Protein AF-A0A0L7KMX1-F1 (afdb_monomer)

Foldseek 3Di:
DDDDQAAEEEDDDDDDDDDDDDPDPDPDDDPWPEEFEELAPVRVVVQVVCVVVVTRYHYHYDQDADPVGDTDDYDDDDDDCCVVVPDPDVDPVPDADDLQVQLVVVVVRVVVVVVVVVVVCVVVVHDDDPDDWDDPDQQDTVHGHPDDDDDPDDDGDFDPDPCRVPRYDYPVCCSVDNDHSAAYEQEAQAPSSLVVQLVCLVNVGQYHYDDPDAHRPPDDRVVSVVSVVVVVVSRD

Organism: Operophtera brumata (NCBI:txid104452)

InterPro domains:
  IPR023753 FAD/NAD(P)-binding domain [PF07992] (32-236)
  IPR036188 FAD/NAD(P)-binding domain superfamily [G3DSA:3.50.50.60] (27-81)
  IPR036188 FAD/NAD(P)-binding domain superfamily [G3DSA:3.50.50.60] (82-161)
  IPR036188 FAD/NAD(P)-binding domain superfamily [G3DSA:3.50.50.60] (162-236)
  IPR036188 FAD/NAD(P)-binding domain superfamily [SSF51905] (30-236)
  IPR046952 Glutathione reductase/thioredoxin reductase-like [PTHR42737] (82-236)

Solvent-accessible surface area (backbone atoms only — not comparable to full-atom values): 15134 Å² total; per-residue (Å²): 142,82,87,79,82,75,33,40,35,48,46,70,82,89,88,79,89,81,83,82,83,79,89,68,94,68,95,70,95,65,97,54,78,42,78,38,79,42,56,49,78,69,34,47,53,53,50,54,53,44,44,77,72,72,43,49,67,45,75,48,62,86,66,81,63,43,98,90,69,55,71,70,71,85,75,88,87,88,88,85,53,60,62,85,73,71,49,89,64,98,44,80,87,74,64,74,86,53,58,61,59,51,28,49,52,51,49,51,48,53,53,50,51,55,50,53,51,54,50,53,36,50,77,71,69,46,87,84,76,96,73,86,85,53,77,79,49,102,41,30,46,96,56,78,44,98,75,85,85,91,80,85,80,85,73,85,54,73,65,98,53,93,58,34,84,79,61,37,51,39,80,85,43,65,62,69,47,90,58,76,76,50,52,30,38,25,40,21,36,41,68,70,28,49,52,51,33,54,51,39,36,74,74,72,23,53,23,38,72,47,66,93,81,65,60,37,76,93,54,64,67,69,60,40,48,54,55,50,52,53,38,45,77,73,62,66

Structure (mmCIF, N/CA/C/O backbone):
data_AF-A0A0L7KMX1-F1
#
_entry.id   AF-A0A0L7KMX1-F1
#
loop_
_atom_site.group_PDB
_atom_site.id
_atom_site.type_symbol
_atom_site.label_atom_id
_atom_site.label_alt_id
_atom_site.label_comp_id
_atom_site.label_asym_id
_atom_site.label_entity_id
_atom_site.label_seq_id
_atom_site.pdbx_PDB_ins_code
_atom_site.Cartn_x
_atom_site.Cartn_y
_atom_site.Cartn_z
_atom_site.occupancy
_atom_site.B_iso_or_equiv
_atom_site.auth_seq_id
_atom_site.auth_comp_id
_atom_site.auth_asym_id
_atom_site.auth_atom_id
_atom_site.pdbx_PDB_model_num
ATOM 1 N N . MET A 1 1 ? 22.610 -22.832 -19.075 1.00 27.17 1 MET A N 1
ATOM 2 C CA . MET A 1 1 ? 21.679 -22.864 -17.929 1.00 27.17 1 MET A CA 1
ATOM 3 C C . MET A 1 1 ? 21.760 -21.512 -17.233 1.00 27.17 1 MET A C 1
ATOM 5 O O . MET A 1 1 ? 22.595 -21.327 -16.364 1.00 27.17 1 MET A O 1
ATOM 9 N N . VAL A 1 2 ? 20.994 -20.531 -17.716 1.00 19.53 2 VAL A N 1
ATOM 10 C CA . VAL A 1 2 ? 20.886 -19.195 -17.110 1.00 19.53 2 VAL A CA 1
ATOM 11 C C . VAL A 1 2 ? 19.463 -19.111 -16.582 1.00 19.53 2 VAL A C 1
ATOM 13 O O . VAL A 1 2 ? 18.515 -19.075 -17.361 1.00 19.53 2 VAL A O 1
ATOM 16 N N . MET A 1 3 ? 19.317 -19.208 -15.265 1.00 19.36 3 MET A N 1
ATOM 17 C CA . MET A 1 3 ? 18.028 -19.169 -14.587 1.00 19.36 3 MET A CA 1
ATOM 18 C C . MET A 1 3 ? 17.661 -17.695 -14.394 1.00 19.36 3 MET A C 1
ATOM 20 O O . MET A 1 3 ? 18.170 -17.032 -13.495 1.00 19.36 3 MET A O 1
ATOM 24 N N . VAL A 1 4 ? 16.846 -17.150 -15.298 1.00 19.44 4 VAL A N 1
ATOM 25 C CA . VAL A 1 4 ? 16.278 -15.806 -15.145 1.00 19.44 4 VAL A CA 1
ATOM 26 C C . VAL A 1 4 ? 15.098 -15.931 -14.185 1.00 19.44 4 VAL A C 1
ATOM 28 O O . VAL A 1 4 ? 14.056 -16.469 -14.550 1.00 19.44 4 VAL A O 1
ATOM 31 N N . ALA A 1 5 ? 15.278 -15.486 -12.941 1.00 23.41 5 ALA A N 1
ATOM 32 C CA . ALA A 1 5 ? 14.205 -15.425 -11.956 1.00 23.41 5 ALA A CA 1
ATOM 33 C C . ALA A 1 5 ? 13.200 -14.338 -12.370 1.00 23.41 5 ALA A C 1
ATOM 35 O O . ALA A 1 5 ? 13.483 -13.146 -12.264 1.00 23.41 5 ALA A O 1
ATOM 36 N N . LEU A 1 6 ? 12.042 -14.755 -12.880 1.00 24.72 6 LEU A N 1
ATOM 37 C CA . LEU A 1 6 ? 10.906 -13.883 -13.163 1.00 24.72 6 LEU A CA 1
ATOM 38 C C . LEU A 1 6 ? 10.067 -13.776 -11.882 1.00 24.72 6 LEU A C 1
ATOM 40 O O . LEU A 1 6 ? 9.568 -14.790 -11.399 1.00 24.72 6 LEU A O 1
ATOM 44 N N . ARG A 1 7 ? 9.939 -12.574 -11.310 1.00 33.53 7 ARG A N 1
ATOM 45 C CA . ARG A 1 7 ? 9.098 -12.340 -10.125 1.00 33.53 7 ARG A CA 1
ATOM 46 C C . ARG A 1 7 ? 7.691 -11.948 -10.564 1.00 33.53 7 ARG A C 1
ATOM 48 O O . ARG A 1 7 ? 7.527 -11.091 -11.432 1.00 33.53 7 ARG A O 1
ATOM 55 N N . ILE A 1 8 ? 6.689 -12.604 -9.988 1.00 29.55 8 ILE A N 1
ATOM 56 C CA . ILE A 1 8 ? 5.273 -12.453 -10.338 1.00 29.55 8 ILE A CA 1
ATOM 57 C C . ILE A 1 8 ? 4.547 -11.795 -9.148 1.00 29.55 8 ILE A C 1
ATOM 59 O O . ILE A 1 8 ? 4.716 -12.215 -8.008 1.00 29.55 8 ILE A O 1
ATOM 63 N N . LEU A 1 9 ? 3.775 -10.740 -9.401 1.00 29.97 9 LEU A N 1
ATOM 64 C CA . LEU A 1 9 ? 3.012 -9.940 -8.432 1.00 29.97 9 LEU A CA 1
ATOM 65 C C . LEU A 1 9 ? 1.519 -10.104 -8.748 1.00 29.97 9 LEU A C 1
ATOM 67 O O . LEU A 1 9 ? 1.139 -9.877 -9.886 1.00 29.97 9 LEU A O 1
ATOM 71 N N . LEU A 1 10 ? 0.666 -10.503 -7.802 1.00 30.11 10 LEU A N 1
ATOM 72 C CA . LEU A 1 10 ? -0.734 -10.894 -8.069 1.00 30.11 10 LEU A CA 1
ATOM 73 C C . LEU A 1 10 ? -1.771 -9.950 -7.437 1.00 30.11 10 LEU A C 1
ATOM 75 O O . LEU A 1 10 ? -1.664 -9.613 -6.261 1.00 30.11 10 LEU A O 1
ATOM 79 N N . PHE A 1 11 ? -2.817 -9.592 -8.197 1.00 34.72 11 PHE A N 1
ATOM 80 C CA . PHE A 1 11 ? -3.925 -8.727 -7.773 1.00 34.72 11 PHE A CA 1
ATOM 81 C C . PHE A 1 11 ? -5.302 -9.195 -8.260 1.00 34.72 11 PHE A C 1
ATOM 83 O O . PHE A 1 11 ? -5.584 -9.240 -9.459 1.00 34.72 11 PHE A O 1
ATOM 90 N N . LEU A 1 12 ? -6.214 -9.430 -7.314 1.00 30.25 12 LEU A N 1
ATOM 91 C CA . LEU A 1 12 ? -7.645 -9.630 -7.553 1.00 30.25 12 LEU A CA 1
ATOM 92 C C . LEU A 1 12 ? -8.449 -9.065 -6.383 1.00 30.25 12 LEU A C 1
ATOM 94 O O . LEU A 1 12 ? -8.336 -9.605 -5.290 1.00 30.25 12 LEU A O 1
ATOM 98 N N . THR A 1 13 ? -9.337 -8.098 -6.627 1.00 36.50 13 THR A N 1
ATOM 99 C CA . THR A 1 13 ? -10.529 -7.879 -5.786 1.00 36.50 13 THR A CA 1
ATOM 100 C C . THR A 1 13 ? -11.660 -7.201 -6.572 1.00 36.50 13 THR A C 1
ATOM 102 O O . THR A 1 13 ? -11.448 -6.275 -7.353 1.00 36.50 13 THR A O 1
ATOM 105 N N . HIS A 1 14 ? -12.883 -7.709 -6.382 1.00 31.41 14 HIS A N 1
ATOM 106 C CA . HIS A 1 14 ? -14.137 -7.007 -6.666 1.00 31.41 14 HIS A CA 1
ATOM 107 C C . HIS A 1 14 ? -14.372 -5.974 -5.560 1.00 31.41 14 HIS A C 1
ATOM 109 O O . HIS A 1 14 ? -14.348 -6.338 -4.387 1.00 31.41 14 HIS A O 1
ATOM 115 N N . PHE A 1 15 ? -14.643 -4.720 -5.923 1.00 32.53 15 PHE A N 1
ATOM 116 C CA . PHE A 1 15 ? -15.076 -3.692 -4.977 1.00 32.53 15 PHE A CA 1
ATOM 117 C C . PHE A 1 15 ? -16.583 -3.472 -5.094 1.00 32.53 15 PHE A C 1
ATOM 119 O O . PHE A 1 15 ? -17.075 -3.009 -6.118 1.00 32.53 15 PHE A O 1
ATOM 126 N N . GLY A 1 16 ? -17.303 -3.788 -4.021 1.00 26.88 16 GLY A N 1
ATOM 127 C CA . GLY A 1 16 ? -18.603 -3.209 -3.714 1.00 26.88 16 GLY A CA 1
ATOM 128 C C . GLY A 1 16 ? -18.463 -2.463 -2.395 1.00 26.88 16 GLY A C 1
ATOM 129 O O . GLY A 1 16 ? -18.267 -3.091 -1.358 1.00 26.88 16 GLY A O 1
ATOM 130 N N . PHE A 1 17 ? -18.513 -1.133 -2.430 1.00 26.77 17 PHE A N 1
ATOM 131 C CA . PHE A 1 17 ? -18.656 -0.334 -1.217 1.00 26.77 17 PHE A CA 1
ATOM 132 C C . PHE A 1 17 ? -20.131 -0.355 -0.818 1.00 26.77 17 PHE A C 1
ATOM 134 O O . PHE A 1 17 ? -20.970 0.199 -1.523 1.00 26.77 17 PHE A O 1
ATOM 141 N N . TYR A 1 18 ? -20.452 -0.992 0.305 1.00 26.44 18 TYR A N 1
ATOM 142 C CA . TYR A 1 18 ? -21.757 -0.845 0.940 1.00 26.44 18 TYR A CA 1
ATOM 143 C C . TYR A 1 18 ? -21.635 0.213 2.037 1.00 26.44 18 TYR A C 1
ATOM 145 O O . TYR A 1 18 ? -21.016 -0.025 3.071 1.00 26.44 18 TYR A O 1
ATOM 153 N N . ILE A 1 19 ? -22.213 1.393 1.799 1.00 29.19 19 ILE A N 1
ATOM 154 C CA . ILE A 1 19 ? -22.475 2.377 2.852 1.00 29.19 19 ILE A CA 1
ATOM 155 C C . ILE A 1 19 ? -23.808 1.982 3.483 1.00 29.19 19 ILE A C 1
ATOM 157 O O . ILE A 1 19 ? -24.857 2.093 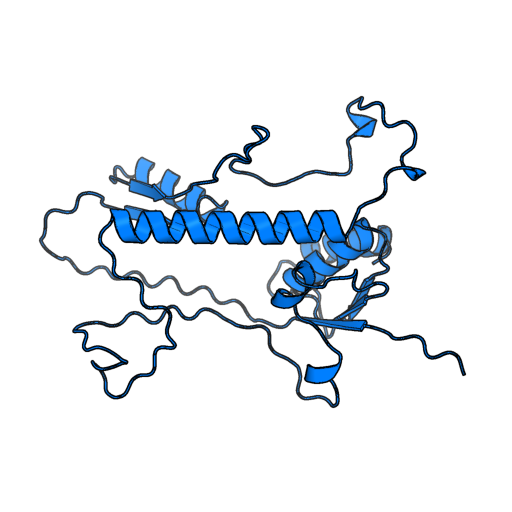2.852 1.00 29.19 19 ILE A O 1
ATOM 161 N N . LEU A 1 20 ? -23.766 1.498 4.722 1.00 26.92 20 LEU A N 1
ATOM 162 C CA . LEU A 1 20 ? -24.962 1.244 5.514 1.00 26.92 20 LEU A CA 1
ATOM 163 C C . LEU A 1 20 ? -25.306 2.525 6.287 1.00 26.92 20 LEU A C 1
ATOM 165 O O . LEU A 1 20 ? -24.588 2.912 7.207 1.00 26.92 20 LEU A O 1
ATOM 169 N N . TRP A 1 21 ? -26.389 3.199 5.900 1.00 27.81 21 TRP A N 1
ATOM 170 C CA . TRP A 1 21 ? -26.978 4.286 6.684 1.00 27.81 21 TRP A CA 1
ATOM 171 C C . TRP A 1 21 ? -27.802 3.675 7.822 1.00 27.81 21 TRP A C 1
ATOM 173 O O . TRP A 1 21 ? -28.837 3.059 7.576 1.00 27.81 21 TRP A O 1
ATOM 183 N N . ILE A 1 22 ? -27.350 3.832 9.068 1.00 32.34 22 ILE A N 1
ATOM 184 C CA . ILE A 1 22 ? -28.141 3.482 10.254 1.00 32.34 22 ILE A CA 1
ATOM 185 C C . ILE A 1 22 ? -28.729 4.779 10.811 1.00 32.34 22 ILE A C 1
ATOM 187 O O . ILE A 1 22 ? -28.083 5.481 11.583 1.00 32.34 22 ILE A O 1
ATOM 191 N N . THR A 1 23 ? -29.965 5.110 10.435 1.00 32.75 23 THR A N 1
ATOM 192 C CA . THR A 1 23 ? -30.751 6.124 11.151 1.00 32.75 23 THR A CA 1
ATOM 193 C C . THR A 1 23 ? -31.422 5.463 12.346 1.00 32.75 23 THR A C 1
ATOM 195 O O . THR A 1 23 ? -32.550 4.980 12.258 1.00 32.75 23 THR A O 1
ATOM 198 N N . GLY A 1 24 ? -30.706 5.408 13.464 1.00 35.81 24 GLY A N 1
ATOM 199 C CA . GLY A 1 24 ? -31.318 5.244 14.776 1.00 35.81 24 GLY A CA 1
ATOM 200 C C . GLY A 1 24 ? -31.438 6.622 15.410 1.00 35.81 24 GLY A C 1
ATOM 201 O O . GLY A 1 24 ? -30.417 7.264 15.636 1.00 35.81 24 GLY A O 1
ATOM 202 N N . LEU A 1 25 ? -32.658 7.090 15.679 1.00 40.06 25 LEU A N 1
ATOM 203 C CA . LEU A 1 25 ? -32.866 8.231 16.570 1.00 40.06 25 LEU A CA 1
ATOM 204 C C . LEU A 1 25 ? -32.438 7.790 17.971 1.00 40.06 25 LEU A C 1
ATOM 206 O O . LEU A 1 25 ? -33.164 7.073 18.658 1.00 40.06 25 LEU A O 1
ATOM 210 N N . VAL A 1 26 ? -31.214 8.150 18.342 1.00 44.44 26 VAL A N 1
ATOM 211 C CA . VAL A 1 26 ? -30.695 7.983 19.695 1.00 44.44 26 VAL A CA 1
ATOM 212 C C . VAL A 1 26 ? -30.774 9.353 20.349 1.00 44.44 26 VAL A C 1
ATOM 214 O O . VAL A 1 26 ? -30.030 10.255 19.972 1.00 44.44 26 VAL A O 1
ATOM 217 N N . ASP A 1 27 ? -31.690 9.525 21.299 1.00 43.19 27 ASP A N 1
ATOM 218 C CA . ASP A 1 27 ? -31.750 10.753 22.086 1.00 43.19 27 ASP A CA 1
ATOM 219 C C . ASP A 1 27 ? -30.532 10.824 23.017 1.00 43.19 27 ASP A C 1
ATOM 221 O O . ASP A 1 27 ? -30.359 10.009 23.927 1.00 43.19 27 ASP A O 1
ATOM 225 N N . GLY A 1 28 ? -29.673 11.807 22.754 1.00 55.75 28 GLY A N 1
ATOM 226 C CA . GLY A 1 28 ? -28.469 12.118 23.513 1.00 55.75 28 GLY A CA 1
ATOM 227 C C . GLY A 1 28 ? -27.768 13.351 22.940 1.00 55.75 28 GLY A C 1
ATOM 228 O O . GLY A 1 28 ? -27.835 13.623 21.744 1.00 55.75 28 GLY A O 1
ATOM 229 N N . THR A 1 29 ? -27.109 14.134 23.791 1.00 54.50 29 THR A N 1
ATOM 230 C CA . THR A 1 29 ? -26.277 15.263 23.353 1.00 54.50 29 THR A CA 1
ATOM 231 C C . THR A 1 29 ? -24.956 14.745 22.800 1.00 54.50 29 THR A C 1
ATOM 233 O O . THR A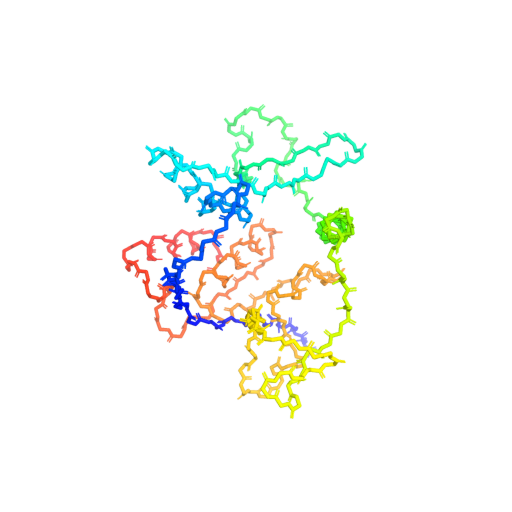 1 29 ? -24.137 14.226 23.557 1.00 54.50 29 THR A O 1
ATOM 236 N N . PHE A 1 30 ? -24.754 14.908 21.493 1.00 60.38 30 PHE A N 1
ATOM 237 C CA . PHE A 1 30 ? -23.499 14.602 20.813 1.00 60.38 30 PHE A CA 1
ATOM 238 C C . PHE A 1 30 ? -22.743 15.888 20.459 1.00 60.38 30 PHE A C 1
ATOM 240 O O . PHE A 1 30 ? -23.345 16.904 20.085 1.00 60.38 30 PHE A O 1
ATOM 247 N N . ASP A 1 31 ? -21.414 15.822 20.559 1.00 68.62 31 ASP A N 1
ATOM 248 C CA . ASP A 1 31 ? -20.519 16.950 20.274 1.00 68.62 31 ASP A CA 1
ATOM 249 C C . ASP A 1 31 ? -20.483 17.304 18.775 1.00 68.62 31 ASP A C 1
ATOM 251 O O . ASP A 1 31 ? -20.328 18.473 18.422 1.00 68.62 31 ASP A O 1
ATOM 255 N N . TYR A 1 32 ? -20.688 16.311 17.899 1.00 70.62 32 TYR A N 1
ATOM 256 C CA . TYR A 1 32 ? -20.703 16.453 16.440 1.00 70.62 32 TYR A CA 1
ATOM 257 C C . TYR A 1 32 ? -21.843 15.635 15.822 1.00 70.62 32 TYR A C 1
ATOM 259 O O . TYR A 1 32 ? -22.161 14.547 16.298 1.00 70.62 32 TYR A O 1
ATOM 267 N N . ASP A 1 33 ? -22.419 16.156 14.742 1.00 73.69 33 ASP A N 1
ATOM 268 C CA . ASP A 1 33 ? -23.506 15.540 13.976 1.00 73.69 33 ASP A CA 1
ATOM 269 C C . ASP A 1 33 ? -22.968 14.585 12.888 1.00 73.69 33 ASP A C 1
ATOM 271 O O . ASP A 1 33 ? -23.644 13.633 12.505 1.00 73.69 33 ASP A O 1
ATOM 275 N N . LEU A 1 34 ? -21.727 14.796 12.424 1.00 59.03 34 LEU A N 1
ATOM 276 C CA . LEU A 1 34 ? -21.004 13.886 11.530 1.00 59.03 34 LEU A CA 1
ATOM 277 C C . LEU A 1 34 ? -19.511 13.861 11.882 1.00 59.03 34 LEU A C 1
ATOM 279 O O . LEU A 1 34 ? -18.900 14.905 12.091 1.00 59.03 34 LEU A O 1
ATOM 283 N N . ALA A 1 35 ? -18.890 12.684 11.892 1.00 62.34 35 ALA A N 1
ATOM 284 C CA . ALA A 1 35 ? -17.440 12.543 12.005 1.00 62.34 35 ALA A CA 1
ATOM 285 C C . ALA A 1 35 ? -16.888 11.782 10.791 1.00 62.34 35 ALA A C 1
ATOM 287 O O . ALA A 1 35 ? -17.330 10.675 10.491 1.00 62.34 35 ALA A O 1
ATOM 288 N N . VAL A 1 36 ? -15.915 12.375 10.098 1.00 49.00 36 VAL A N 1
ATOM 289 C CA . VAL A 1 36 ? -15.252 11.829 8.909 1.00 49.00 36 VAL A CA 1
ATOM 290 C C . VAL A 1 36 ? -13.787 11.562 9.231 1.00 49.00 36 VAL A C 1
ATOM 292 O O . VAL A 1 36 ? -13.079 12.447 9.708 1.00 49.00 36 VAL A O 1
ATOM 295 N N . ILE A 1 37 ? -13.314 10.344 8.979 1.00 45.78 37 ILE A N 1
ATOM 296 C CA . ILE A 1 37 ? -11.955 9.922 9.341 1.00 45.78 37 ILE A CA 1
ATOM 297 C C . ILE A 1 37 ? -11.158 9.612 8.070 1.00 45.78 37 ILE A C 1
ATOM 299 O O . ILE A 1 37 ? -11.507 8.691 7.332 1.00 45.78 37 ILE A O 1
ATOM 303 N N . GLY A 1 38 ? -10.093 10.393 7.844 1.00 48.25 38 GLY A N 1
ATOM 304 C CA . GLY A 1 38 ? -9.211 10.368 6.672 1.00 48.25 38 GLY A CA 1
ATOM 305 C C . GLY A 1 38 ? -9.494 11.502 5.677 1.00 48.25 38 GLY A C 1
ATOM 306 O O . GLY A 1 38 ? -10.572 11.562 5.089 1.00 48.25 38 GLY A O 1
ATOM 307 N N . GLY A 1 39 ? -8.514 12.380 5.428 1.00 58.19 39 GLY A N 1
ATOM 308 C CA . GLY A 1 39 ? -8.616 13.515 4.495 1.00 58.19 39 GLY A CA 1
ATOM 309 C C . GLY A 1 39 ? -8.291 13.171 3.044 1.00 58.19 39 GLY A C 1
ATOM 310 O O . GLY A 1 39 ? -7.945 14.035 2.254 1.00 58.19 39 GLY A O 1
ATOM 311 N N . GLY A 1 40 ? -8.426 11.914 2.629 1.00 50.19 40 GLY A N 1
ATOM 312 C CA . GLY A 1 40 ? -8.387 11.588 1.202 1.00 50.19 40 GLY A CA 1
ATOM 313 C C . GLY A 1 40 ? -9.486 12.322 0.412 1.00 50.19 40 GLY A C 1
ATOM 314 O O . GLY A 1 40 ? -10.413 12.904 0.982 1.00 50.19 40 GLY A O 1
ATOM 315 N N . SER A 1 41 ? -9.436 12.252 -0.920 1.00 45.75 41 SER A N 1
ATOM 316 C CA . SER A 1 41 ? -10.419 12.893 -1.813 1.00 45.75 41 SER A CA 1
ATOM 317 C C . SER A 1 41 ? -11.883 12.587 -1.444 1.00 45.75 41 SER A C 1
ATOM 319 O O . SER A 1 41 ? -12.716 13.492 -1.464 1.00 45.75 41 SER A O 1
ATOM 321 N N . GLY A 1 42 ? -12.192 11.352 -1.030 1.00 44.03 42 GLY A N 1
ATOM 322 C CA . GLY A 1 42 ? -13.534 10.945 -0.589 1.00 44.03 42 GLY A CA 1
ATOM 323 C C . GLY A 1 42 ? -13.960 11.490 0.783 1.00 44.03 42 GLY A C 1
ATOM 324 O O . GLY A 1 42 ? -15.111 11.894 0.948 1.00 44.03 42 GLY A O 1
ATOM 325 N N . GLY A 1 43 ? -13.046 11.560 1.756 1.00 55.47 43 GLY A N 1
ATOM 326 C CA . GLY A 1 43 ? -13.356 12.067 3.098 1.00 55.47 43 GLY A CA 1
ATOM 327 C C . GLY A 1 43 ? -13.585 13.578 3.110 1.00 55.47 43 GLY A C 1
ATOM 328 O O . GLY A 1 43 ? -14.561 14.064 3.683 1.00 55.47 43 GLY A O 1
ATOM 329 N N . LEU A 1 44 ? -12.763 14.337 2.378 1.00 57.91 44 LEU A N 1
ATOM 330 C CA . LEU A 1 44 ? -12.961 15.782 2.251 1.00 57.91 44 LEU A CA 1
ATOM 331 C C . LEU A 1 44 ? -14.219 16.164 1.473 1.00 57.91 44 LEU A C 1
ATOM 333 O O . LEU A 1 44 ? -14.855 17.156 1.822 1.00 57.91 44 LEU A O 1
ATOM 337 N N . ALA A 1 45 ? -14.572 15.421 0.420 1.00 56.50 45 ALA A N 1
ATOM 338 C CA . ALA A 1 45 ? -15.795 15.685 -0.338 1.00 56.50 45 ALA A CA 1
ATOM 339 C C . ALA A 1 45 ? -17.047 15.477 0.534 1.00 56.50 45 ALA A C 1
ATOM 341 O O . ALA A 1 45 ? -17.919 16.341 0.568 1.00 56.50 45 ALA A O 1
ATOM 342 N N . CYS A 1 46 ? -17.086 14.384 1.305 1.00 52.56 46 CYS A N 1
ATOM 343 C CA . CYS A 1 46 ? -18.172 14.062 2.236 1.00 52.56 46 CYS A CA 1
ATOM 344 C C . CYS A 1 46 ? -18.332 15.124 3.337 1.00 52.56 46 CYS A C 1
ATOM 346 O O . CYS A 1 46 ? -19.430 15.622 3.586 1.00 52.56 46 CYS A O 1
ATOM 348 N N . ALA A 1 47 ? -17.223 15.534 3.954 1.00 60.03 47 ALA A N 1
ATOM 349 C CA . ALA A 1 47 ? -17.257 16.519 5.024 1.00 60.03 47 ALA A CA 1
ATOM 350 C C . ALA A 1 47 ? -17.697 17.920 4.565 1.00 60.03 47 ALA A C 1
ATOM 352 O O . ALA A 1 47 ? -18.412 18.607 5.293 1.00 60.03 47 ALA A O 1
ATOM 353 N N . LYS A 1 48 ? -17.283 18.347 3.362 1.00 58.06 48 LYS A N 1
ATOM 354 C CA . LYS A 1 48 ? -17.645 19.661 2.799 1.00 58.06 48 LYS A CA 1
ATOM 355 C C . LYS A 1 48 ? -19.136 19.763 2.490 1.00 58.06 48 LYS A C 1
ATOM 357 O O . LYS A 1 48 ? -19.733 20.804 2.746 1.00 58.06 48 LYS A O 1
ATOM 362 N N . GLU A 1 49 ? -19.734 18.688 1.989 1.00 63.78 49 GLU A N 1
ATOM 363 C CA . GLU A 1 49 ? -21.165 18.668 1.688 1.00 63.78 49 GLU A CA 1
ATOM 364 C C . GLU A 1 49 ? -22.020 18.699 2.964 1.00 63.78 49 GLU A C 1
ATOM 366 O O . GLU A 1 49 ? -22.986 19.453 3.050 1.00 63.78 49 GLU A O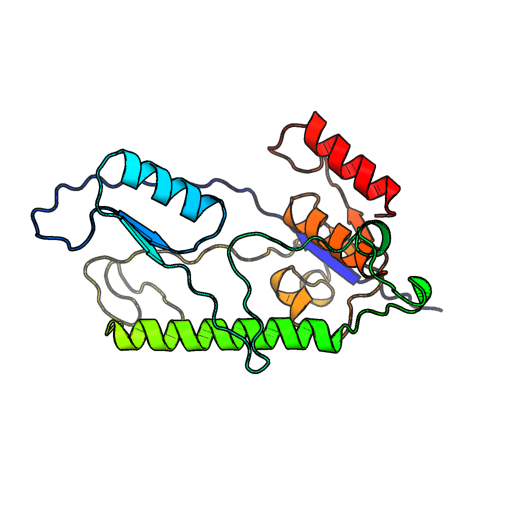 1
ATOM 371 N N . ALA A 1 50 ? -21.628 17.963 4.005 1.00 62.25 50 ALA A N 1
ATOM 372 C CA . ALA A 1 50 ? -22.361 17.933 5.270 1.00 62.25 50 ALA A CA 1
ATOM 373 C C . ALA A 1 50 ? -22.353 19.283 6.025 1.00 62.25 50 ALA A C 1
ATOM 375 O O . ALA A 1 50 ? -23.345 19.640 6.663 1.00 62.25 50 ALA A O 1
ATOM 376 N N . ILE A 1 51 ? -21.288 20.083 5.890 1.00 75.00 51 ILE A N 1
ATOM 377 C CA . ILE A 1 51 ? -21.245 21.465 6.404 1.00 75.00 51 ILE A CA 1
ATOM 378 C C . ILE A 1 51 ? -22.224 22.386 5.656 1.00 75.00 51 ILE A C 1
ATOM 380 O O . ILE A 1 51 ? -22.905 23.187 6.296 1.00 75.00 51 ILE A O 1
ATOM 384 N N . ASN A 1 52 ? -22.351 22.263 4.327 1.00 69.50 52 ASN A N 1
ATOM 385 C CA . ASN A 1 52 ? -23.300 23.069 3.536 1.00 69.50 52 ASN A CA 1
ATOM 386 C C . ASN A 1 52 ? -24.766 22.815 3.933 1.00 69.50 52 ASN A C 1
ATOM 388 O O . ASN A 1 52 ? -25.621 23.677 3.742 1.00 69.50 52 ASN A O 1
ATOM 392 N N . GLN A 1 53 ? -25.039 21.649 4.519 1.00 74.62 53 GLN A N 1
ATOM 393 C CA . GLN A 1 53 ? -26.343 21.236 5.045 1.00 74.62 53 GLN A CA 1
ATOM 394 C C . GLN A 1 53 ? -26.564 21.671 6.508 1.00 74.62 53 GLN A C 1
ATOM 396 O O . GLN A 1 53 ? -27.569 21.316 7.120 1.00 74.62 53 GLN A O 1
ATOM 401 N N . GLY A 1 54 ? -25.632 22.431 7.092 1.00 76.88 54 GLY A N 1
ATOM 402 C CA . GLY A 1 54 ? -25.740 22.971 8.448 1.00 76.88 54 GLY A CA 1
ATOM 403 C C . GLY A 1 54 ? -25.387 21.993 9.573 1.00 76.88 54 GLY A C 1
ATOM 404 O O . GLY A 1 54 ? -25.683 22.290 10.729 1.00 76.88 54 GLY A O 1
ATOM 405 N N . GLN A 1 55 ? -24.766 20.846 9.276 1.00 80.69 55 GLN A N 1
ATOM 406 C CA . GLN A 1 55 ? -24.364 19.873 10.298 1.00 80.69 55 GLN A CA 1
ATOM 407 C C . GLN A 1 55 ? -23.034 20.250 10.962 1.00 80.69 55 GLN A C 1
ATOM 409 O O . GLN A 1 55 ? -22.130 20.785 10.321 1.00 80.69 55 GLN A O 1
ATOM 414 N N . ARG A 1 56 ? -22.867 19.930 12.250 1.00 66.75 56 ARG A N 1
ATOM 415 C CA . ARG A 1 56 ? -21.596 20.091 12.975 1.00 66.75 56 ARG A CA 1
ATOM 416 C C . ARG A 1 56 ? -20.687 18.908 12.663 1.00 66.75 56 ARG A C 1
ATOM 418 O O . ARG A 1 56 ? -20.875 17.822 13.205 1.00 66.75 56 ARG A O 1
ATOM 425 N N . VAL A 1 57 ? -19.709 19.108 11.783 1.00 74.69 57 VAL A N 1
ATOM 426 C CA . VAL A 1 57 ? -18.874 18.017 11.257 1.00 74.69 57 VAL A CA 1
ATOM 427 C C . VAL A 1 57 ? -17.449 18.064 11.805 1.00 74.69 57 VAL A C 1
ATOM 429 O O . VAL A 1 57 ? -16.808 19.113 11.786 1.00 74.69 57 VAL A O 1
ATOM 432 N N . ALA A 1 58 ? -16.927 16.919 12.242 1.00 61.75 58 ALA A N 1
ATOM 433 C CA . ALA A 1 58 ? -15.515 16.721 12.558 1.00 61.75 58 ALA A CA 1
ATOM 434 C C . ALA A 1 58 ? -14.822 15.966 11.418 1.00 61.75 58 ALA A C 1
ATOM 436 O O . ALA A 1 58 ? -15.289 14.904 11.016 1.00 61.75 58 ALA A O 1
ATOM 437 N N . VAL A 1 59 ? -13.691 16.477 10.920 1.00 48.62 59 VAL A N 1
ATOM 438 C CA . VAL A 1 59 ? -12.801 15.737 10.010 1.00 48.62 59 VAL A CA 1
ATOM 439 C C . VAL A 1 59 ? -11.485 15.483 10.707 1.00 48.62 59 VAL A C 1
ATOM 441 O O . VAL A 1 59 ? -10.841 16.405 11.202 1.00 48.62 59 VAL A O 1
ATOM 444 N N . LEU A 1 60 ? -11.086 14.224 10.727 1.00 46.88 60 LEU A N 1
ATOM 445 C CA . LEU A 1 60 ? -9.855 13.774 11.342 1.00 46.88 60 LEU A CA 1
ATOM 446 C C . LEU A 1 60 ? -8.886 13.410 10.218 1.00 46.88 60 LEU A C 1
ATOM 448 O O . LEU A 1 60 ? -8.964 12.318 9.655 1.00 46.88 60 LEU A O 1
ATOM 452 N N . ASP A 1 61 ? -8.008 14.355 9.879 1.00 51.03 61 ASP A N 1
ATOM 453 C CA . ASP A 1 61 ? -6.898 14.166 8.946 1.00 51.03 61 ASP A CA 1
ATOM 454 C C . ASP A 1 61 ? -5.635 14.815 9.507 1.00 51.03 61 ASP A C 1
ATOM 456 O O . ASP A 1 61 ? -5.620 16.002 9.839 1.00 51.03 61 ASP A O 1
ATOM 460 N N . TYR A 1 62 ? -4.585 14.021 9.679 1.00 49.66 62 TYR A N 1
ATOM 461 C CA . TYR A 1 62 ? -3.370 14.455 10.349 1.00 49.66 62 TYR A CA 1
ATOM 462 C C . TYR A 1 62 ? -2.156 13.795 9.709 1.00 49.66 62 TYR A C 1
ATOM 464 O O . TYR A 1 62 ? -2.039 12.570 9.690 1.00 49.66 62 TYR A O 1
ATOM 472 N N . VAL A 1 63 ? -1.226 14.628 9.237 1.00 51.81 63 VAL A N 1
ATOM 473 C CA . VAL A 1 63 ? 0.079 14.199 8.732 1.00 51.81 63 VAL A CA 1
ATOM 474 C C . VAL A 1 63 ? 1.161 14.911 9.534 1.00 51.81 63 VAL A C 1
ATOM 476 O O . VAL A 1 63 ? 1.270 16.140 9.528 1.00 51.81 63 VAL A O 1
ATOM 479 N N . GLN A 1 64 ? 1.954 14.130 10.264 1.00 43.72 64 GLN A N 1
ATOM 480 C CA . GLN A 1 64 ? 2.989 14.661 11.140 1.00 43.72 64 GLN A CA 1
ATOM 481 C C . GLN A 1 64 ? 4.199 15.164 10.323 1.00 43.72 64 GLN A C 1
ATOM 483 O O . GLN A 1 64 ? 4.642 14.462 9.412 1.00 43.72 64 GLN A O 1
ATOM 488 N N . PRO A 1 65 ? 4.762 16.350 10.629 1.00 46.41 65 PRO A N 1
ATOM 489 C CA . PRO A 1 65 ? 5.944 16.869 9.936 1.00 46.41 65 PRO A CA 1
ATOM 490 C C . PRO A 1 65 ? 7.181 15.999 10.173 1.00 46.41 65 PRO A C 1
ATOM 492 O O . PRO A 1 65 ? 7.391 15.514 11.288 1.00 46.41 65 PRO A O 1
ATOM 495 N N . SER A 1 66 ? 8.041 15.867 9.161 1.00 43.38 66 SER A N 1
ATOM 496 C CA . SER A 1 66 ? 9.334 15.205 9.338 1.00 43.38 66 SER A CA 1
ATOM 497 C C . SER A 1 66 ? 10.303 16.073 10.166 1.00 43.38 66 SER A C 1
ATOM 499 O O . SER A 1 66 ? 10.177 17.302 10.184 1.00 43.38 66 SER A O 1
ATOM 501 N N . PRO A 1 67 ? 11.320 15.473 10.811 1.00 43.97 67 PRO A N 1
ATOM 502 C CA . PRO A 1 67 ? 12.340 16.200 11.577 1.00 43.97 67 PRO A CA 1
ATOM 503 C C . PRO A 1 67 ? 13.171 17.202 10.758 1.00 43.97 67 PRO A C 1
ATOM 505 O O . PRO A 1 67 ? 13.746 18.121 11.332 1.00 43.97 67 PRO A O 1
ATOM 508 N N . GLN A 1 68 ? 13.224 17.059 9.427 1.00 46.25 68 GLN A N 1
ATOM 509 C CA . GLN A 1 68 ? 13.843 18.036 8.518 1.00 46.25 68 GLN A CA 1
ATOM 510 C C . GLN A 1 68 ? 12.873 19.156 8.081 1.00 46.25 68 GLN A C 1
ATOM 512 O O . GLN A 1 68 ? 13.230 20.000 7.263 1.00 46.25 68 GLN A O 1
ATOM 517 N N . GLY A 1 69 ? 11.651 19.182 8.624 1.00 45.16 69 GLY A N 1
ATOM 518 C CA . GLY A 1 69 ? 10.651 20.231 8.410 1.00 45.16 69 GLY A CA 1
ATOM 519 C C . GLY A 1 69 ? 9.663 19.975 7.269 1.00 45.16 69 GLY A C 1
ATOM 520 O O . GLY A 1 69 ? 8.830 20.836 6.988 1.00 45.16 69 GLY A O 1
A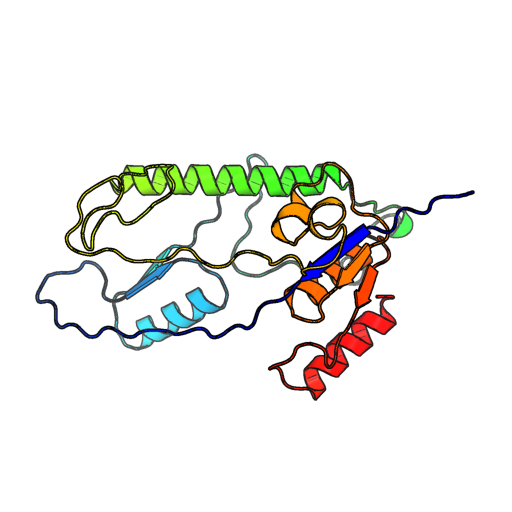TOM 521 N N . THR A 1 70 ? 9.710 18.819 6.605 1.00 39.59 70 THR A N 1
ATOM 522 C CA . THR A 1 70 ? 8.857 18.548 5.441 1.00 39.59 70 THR A CA 1
ATOM 523 C C . THR A 1 70 ? 7.458 18.123 5.880 1.00 39.59 70 THR A C 1
ATOM 525 O O . THR A 1 70 ? 7.299 17.211 6.693 1.00 39.59 70 THR A O 1
ATOM 528 N N . LYS A 1 71 ? 6.433 18.782 5.334 1.00 43.59 71 LYS A N 1
ATOM 529 C CA . LYS A 1 71 ? 5.018 18.455 5.545 1.00 43.59 71 LYS A CA 1
ATOM 530 C C . LYS A 1 71 ? 4.408 18.029 4.217 1.00 43.59 71 LYS A C 1
ATOM 532 O O . LYS A 1 71 ? 4.664 18.680 3.209 1.00 43.59 71 LYS A O 1
ATOM 537 N N . TRP A 1 72 ? 3.555 17.013 4.237 1.00 51.44 72 TRP A N 1
ATOM 538 C CA . TRP A 1 72 ? 2.665 16.714 3.119 1.00 51.44 72 TRP A CA 1
ATOM 539 C C . TRP A 1 72 ? 1.238 16.947 3.578 1.00 51.44 72 TRP A C 1
ATOM 541 O O . TRP A 1 72 ? 0.865 16.559 4.684 1.00 51.44 72 TRP A O 1
ATOM 551 N N . GLY A 1 73 ? 0.485 17.662 2.755 1.00 50.50 73 GLY A N 1
ATOM 552 C CA . GLY A 1 73 ? -0.934 17.890 2.960 1.00 50.50 73 GLY A CA 1
ATOM 553 C C . GLY A 1 73 ? -1.756 17.135 1.926 1.00 50.50 73 GLY A C 1
ATOM 554 O O . GLY A 1 73 ? -1.257 16.309 1.170 1.00 50.50 73 GLY A O 1
ATOM 555 N N . LEU A 1 74 ? -3.031 17.478 1.897 1.00 38.03 74 LEU A N 1
ATOM 556 C CA . LEU A 1 74 ? -4.055 16.994 0.980 1.00 38.03 74 LEU A CA 1
ATOM 557 C C . LEU A 1 74 ? -3.641 17.118 -0.505 1.00 38.03 74 LEU A C 1
ATOM 559 O O . LEU A 1 74 ? -3.421 18.232 -0.976 1.00 38.03 74 LEU A O 1
ATOM 563 N N . GLY A 1 75 ? -3.613 16.004 -1.253 1.00 42.97 75 GLY A N 1
ATOM 564 C CA . GLY A 1 75 ? -3.313 15.962 -2.702 1.00 42.97 75 GLY A CA 1
ATOM 565 C C . GLY A 1 75 ? -1.946 15.341 -3.055 1.00 42.97 75 GLY A C 1
ATOM 566 O O . GLY A 1 75 ? -0.975 15.540 -2.338 1.00 42.97 75 GLY A O 1
ATOM 567 N N . GLY A 1 76 ? -1.894 14.540 -4.133 1.00 37.47 76 GLY A N 1
ATOM 568 C CA . GLY A 1 76 ? -0.792 13.623 -4.497 1.00 37.47 76 GLY A CA 1
ATOM 569 C C . GLY A 1 76 ? 0.448 14.228 -5.183 1.00 37.47 76 GLY A C 1
ATOM 570 O O . GLY A 1 76 ? 0.608 15.441 -5.262 1.00 37.47 76 GLY A O 1
ATOM 571 N N . THR A 1 77 ? 1.345 13.366 -5.683 1.00 37.59 77 THR A N 1
ATOM 572 C CA . THR A 1 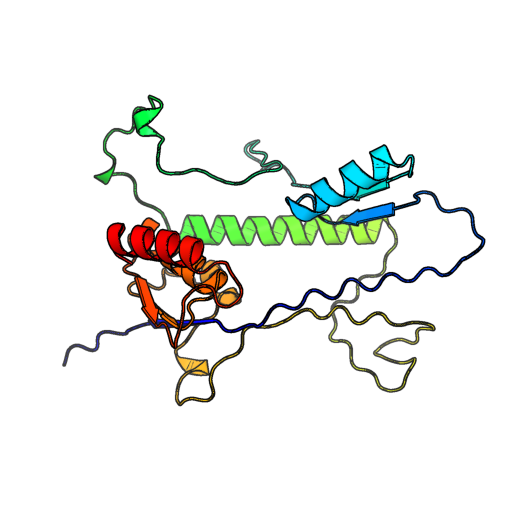77 ? 2.688 13.731 -6.182 1.00 37.59 77 THR A CA 1
ATOM 573 C C . THR A 1 77 ? 2.850 13.604 -7.704 1.00 37.59 77 THR A C 1
ATOM 575 O O . THR A 1 77 ? 2.782 12.513 -8.265 1.00 37.59 77 THR A O 1
ATOM 578 N N . CYS A 1 78 ? 3.157 14.727 -8.366 1.00 35.53 78 CYS A N 1
ATOM 579 C CA . CYS A 1 78 ? 3.583 14.801 -9.767 1.00 35.53 78 CYS A CA 1
ATOM 580 C C . CYS A 1 78 ? 5.116 14.777 -9.854 1.00 35.53 78 CYS A C 1
ATOM 582 O O . CYS A 1 78 ? 5.769 15.774 -9.550 1.00 35.53 78 CYS A O 1
ATOM 584 N N . VAL A 1 79 ? 5.703 13.673 -10.315 1.00 36.09 79 VAL A N 1
ATOM 585 C CA . VAL A 1 79 ? 7.122 13.631 -10.701 1.00 36.09 79 VAL A CA 1
ATOM 586 C C 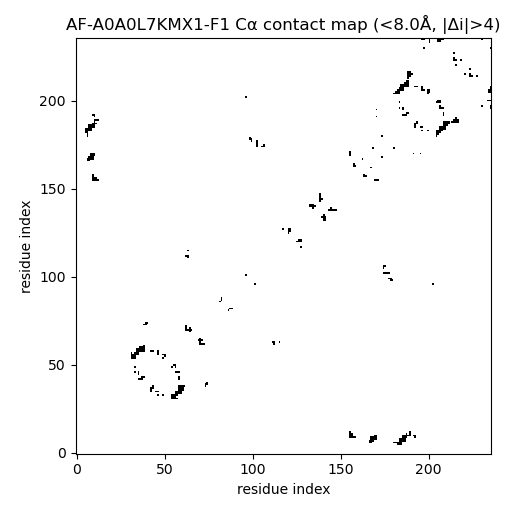. VAL A 1 79 ? 7.200 13.100 -12.123 1.00 36.09 79 VAL A C 1
ATOM 588 O O . VAL A 1 79 ? 7.388 11.912 -12.327 1.00 36.09 79 VAL A O 1
ATOM 591 N N . ASN A 1 80 ? 6.969 13.983 -13.097 1.00 36.28 80 ASN A N 1
ATOM 592 C CA . ASN A 1 80 ? 7.324 13.767 -14.507 1.00 36.28 80 ASN A CA 1
ATOM 593 C C . ASN A 1 80 ? 7.575 15.076 -15.293 1.00 36.28 80 ASN A C 1
ATOM 595 O O . ASN A 1 80 ? 7.944 15.009 -16.458 1.00 36.28 80 ASN A O 1
ATOM 599 N N . GLU A 1 81 ? 7.457 16.265 -14.679 1.00 41.53 81 GLU A N 1
ATOM 600 C CA . GLU A 1 81 ? 7.561 17.548 -15.408 1.00 41.53 81 GLU A CA 1
ATOM 601 C C . GLU A 1 81 ? 8.567 18.558 -14.820 1.00 41.53 81 GLU A C 1
ATOM 603 O O . GLU A 1 81 ? 8.560 19.731 -15.179 1.00 41.53 81 GLU A O 1
ATOM 608 N N . ALA A 1 82 ? 9.482 18.139 -13.938 1.00 44.59 82 ALA A N 1
ATOM 609 C CA . ALA A 1 82 ? 10.388 19.069 -13.244 1.00 44.59 82 ALA A CA 1
ATOM 610 C C . ALA A 1 82 ? 11.231 19.943 -14.202 1.00 44.59 82 ALA A C 1
ATOM 612 O O . ALA A 1 82 ? 11.385 21.144 -13.980 1.00 44.59 82 ALA A O 1
ATOM 613 N N . VAL A 1 83 ? 11.725 19.373 -15.307 1.00 49.66 83 VAL A N 1
ATOM 614 C CA . VAL A 1 83 ? 12.557 20.105 -16.282 1.00 49.66 83 VAL A CA 1
ATOM 615 C C . VAL A 1 83 ? 11.744 21.144 -17.060 1.00 49.66 83 VAL A C 1
ATOM 617 O O . VAL A 1 83 ? 12.206 22.269 -17.244 1.00 49.66 83 VAL A O 1
ATOM 620 N N . SER A 1 84 ? 10.509 20.813 -17.447 1.00 42.69 84 SER A N 1
ATOM 621 C CA . SER A 1 84 ? 9.599 21.719 -18.164 1.00 42.69 84 SER A CA 1
ATOM 622 C C . SER A 1 84 ? 9.192 22.940 -17.328 1.00 42.69 84 SER A C 1
ATOM 624 O O . SER A 1 84 ? 8.856 23.981 -17.885 1.00 42.69 84 SER A O 1
ATOM 626 N N . TYR A 1 85 ? 9.287 22.839 -15.998 1.00 40.28 85 TYR A N 1
ATOM 627 C CA . TYR A 1 85 ? 9.029 23.927 -15.049 1.00 40.28 85 TYR A CA 1
ATOM 628 C C . TYR A 1 85 ? 10.298 24.657 -14.562 1.00 40.28 85 TYR A C 1
ATOM 630 O O . TYR A 1 85 ? 10.241 25.400 -13.583 1.00 40.28 85 TYR A O 1
ATOM 638 N N . GLY A 1 86 ? 11.446 24.482 -15.230 1.00 37.31 86 GLY A N 1
ATOM 639 C CA . GLY A 1 86 ? 12.656 25.280 -14.986 1.00 37.31 86 GLY A CA 1
ATOM 640 C C . GLY A 1 86 ? 13.605 24.741 -13.910 1.00 37.31 86 GLY A C 1
ATOM 641 O O . GLY A 1 86 ? 14.534 25.447 -13.513 1.00 37.31 86 GLY A O 1
ATOM 642 N N . TRP A 1 87 ? 13.417 23.502 -13.445 1.00 41.28 87 TRP A N 1
ATOM 643 C CA . TRP A 1 87 ? 14.371 22.864 -12.537 1.00 41.28 87 TRP A CA 1
ATOM 644 C C . TRP A 1 87 ? 15.656 22.505 -13.290 1.00 41.28 87 TRP A C 1
ATOM 646 O O . TRP A 1 87 ? 15.632 21.763 -14.273 1.00 41.28 87 TRP A O 1
ATOM 656 N N . GLN A 1 88 ? 16.796 23.003 -12.807 1.00 50.59 88 GLN A N 1
ATOM 657 C CA . GLN A 1 88 ? 18.112 22.667 -13.351 1.00 50.59 88 GLN A CA 1
ATOM 658 C C . GLN A 1 88 ? 18.576 21.315 -12.799 1.00 50.59 88 GLN A C 1
ATOM 660 O O . GLN A 1 88 ? 19.286 21.240 -11.799 1.00 50.59 88 GLN A O 1
ATOM 665 N N . VAL A 1 89 ? 18.148 20.233 -13.447 1.00 56.38 89 VAL A N 1
ATOM 666 C CA . VAL A 1 89 ? 18.682 18.888 -13.205 1.00 56.38 89 VAL A CA 1
ATOM 667 C C . VAL A 1 89 ? 19.883 18.689 -14.141 1.00 56.38 89 VAL A C 1
ATOM 669 O O . VAL A 1 89 ? 19.692 18.804 -15.352 1.00 56.38 89 VAL A O 1
ATOM 672 N N . PRO A 1 90 ? 21.104 18.399 -13.636 1.00 59.56 90 PRO A N 1
ATOM 673 C CA . PRO A 1 90 ? 22.315 18.322 -14.466 1.00 59.56 90 PRO A CA 1
ATOM 674 C C . PRO A 1 90 ? 22.193 17.349 -15.648 1.00 59.56 90 PRO A C 1
ATOM 676 O O . PRO A 1 90 ? 22.707 17.610 -16.732 1.00 59.56 90 PRO A O 1
ATOM 679 N N . SER A 1 91 ? 21.478 16.243 -15.442 1.00 62.34 91 SER A N 1
ATOM 680 C CA . SER A 1 91 ? 21.113 15.258 -16.458 1.00 62.34 91 SER A CA 1
ATOM 681 C C . SER A 1 91 ? 20.005 14.373 -15.896 1.00 62.34 91 SER A C 1
ATOM 683 O O . SER A 1 91 ? 20.129 13.848 -14.791 1.00 62.34 91 SER A O 1
ATOM 685 N N . LEU A 1 92 ? 18.932 14.155 -16.662 1.00 53.75 92 LEU A N 1
ATOM 686 C CA . LEU A 1 92 ? 17.889 13.186 -16.295 1.00 53.75 92 LEU A CA 1
ATOM 687 C C . LEU A 1 92 ? 18.426 11.748 -16.224 1.00 53.75 92 LEU A C 1
ATOM 689 O O . LEU A 1 92 ? 17.856 10.924 -15.519 1.00 53.75 92 LEU A O 1
ATOM 693 N N . LYS A 1 93 ? 19.527 11.450 -16.927 1.00 59.62 93 LYS A N 1
ATOM 694 C CA . LYS A 1 93 ? 20.172 10.127 -16.902 1.00 59.62 93 LYS A CA 1
ATOM 695 C C . LYS A 1 93 ? 20.911 9.852 -15.592 1.00 59.62 93 LYS A C 1
ATOM 697 O O . LYS A 1 93 ? 21.138 8.690 -15.276 1.00 59.62 93 LYS A O 1
ATOM 702 N N . ASP A 1 94 ? 21.245 10.906 -14.850 1.00 62.44 94 ASP A N 1
ATOM 703 C CA . ASP A 1 94 ? 22.012 10.823 -13.604 1.00 62.44 94 ASP A CA 1
ATOM 704 C C . ASP A 1 94 ? 21.084 10.829 -12.373 1.00 62.44 94 ASP A C 1
ATOM 706 O O . ASP A 1 94 ? 21.533 10.699 -11.232 1.00 62.44 94 ASP A O 1
ATOM 710 N N . VAL A 1 95 ? 19.768 10.977 -12.588 1.00 63.50 95 VAL A N 1
ATOM 711 C CA . VAL A 1 95 ? 18.756 10.849 -11.538 1.00 63.50 95 VAL A CA 1
ATOM 712 C C . VAL A 1 95 ? 18.490 9.367 -11.304 1.00 63.50 95 VAL A C 1
ATOM 714 O O . VAL A 1 95 ? 17.794 8.708 -12.074 1.00 63.50 95 VAL A O 1
ATOM 717 N N . HIS A 1 96 ? 19.033 8.844 -10.210 1.00 66.44 96 HIS A N 1
ATOM 718 C CA . HIS A 1 96 ? 18.814 7.467 -9.787 1.00 66.44 96 HIS A CA 1
ATOM 719 C C . HIS A 1 96 ? 17.894 7.417 -8.570 1.00 66.44 96 HIS A C 1
ATOM 721 O O . HIS A 1 96 ? 18.100 8.130 -7.587 1.00 66.44 96 HIS A O 1
ATOM 727 N N . ILE A 1 97 ? 16.897 6.532 -8.609 1.00 69.75 97 ILE A N 1
ATOM 728 C CA . ILE A 1 97 ? 16.090 6.223 -7.432 1.00 69.75 97 ILE A CA 1
ATOM 729 C C . ILE A 1 97 ? 16.819 5.204 -6.551 1.00 69.75 97 ILE A C 1
ATOM 731 O O . ILE A 1 97 ? 17.268 4.157 -7.015 1.00 69.75 97 ILE A O 1
ATOM 735 N N . SER A 1 98 ? 16.923 5.499 -5.256 1.00 77.56 98 SER A N 1
ATOM 736 C CA . SER A 1 98 ? 17.429 4.548 -4.266 1.00 77.56 98 SER A CA 1
ATOM 737 C C . SER A 1 98 ? 16.262 3.752 -3.690 1.00 77.56 98 SER A C 1
ATOM 739 O O . SER A 1 98 ? 15.468 4.283 -2.914 1.00 77.56 98 SER A O 1
ATOM 741 N N . TRP A 1 99 ? 16.159 2.473 -4.064 1.00 81.56 99 TRP A N 1
ATOM 742 C CA . TRP A 1 99 ? 15.145 1.572 -3.508 1.00 81.56 99 TRP A CA 1
ATOM 743 C C . TRP A 1 99 ? 15.221 1.467 -1.977 1.00 81.56 99 TRP A C 1
ATOM 745 O O . TRP A 1 99 ? 14.182 1.640 -1.341 1.00 81.56 99 TRP A O 1
ATOM 755 N N . PRO A 1 100 ? 16.408 1.284 -1.353 1.00 83.69 100 PRO A N 1
ATOM 756 C CA . PRO A 1 100 ? 16.506 1.269 0.103 1.00 83.69 100 PRO A CA 1
ATOM 757 C C . PRO A 1 100 ? 15.979 2.556 0.738 1.00 83.69 100 PRO A C 1
ATOM 759 O O . PRO A 1 100 ? 15.179 2.476 1.666 1.00 83.69 100 PRO A O 1
ATOM 762 N N . ALA A 1 101 ? 16.342 3.725 0.193 1.00 75.38 101 ALA A N 1
ATOM 763 C CA . ALA A 1 101 ? 15.871 5.009 0.714 1.00 75.38 101 ALA A CA 1
ATOM 764 C C . ALA A 1 101 ? 14.349 5.169 0.568 1.00 75.38 101 ALA A C 1
ATOM 766 O O . ALA A 1 101 ? 13.693 5.668 1.479 1.00 75.38 101 ALA A O 1
ATOM 767 N N . LEU A 1 102 ? 13.777 4.709 -0.550 1.00 77.38 102 LEU A N 1
ATOM 768 C CA . LEU A 1 102 ? 12.331 4.684 -0.766 1.00 77.38 102 LEU A CA 1
ATOM 769 C C . LEU A 1 102 ? 11.634 3.799 0.274 1.00 77.38 102 LEU A C 1
ATOM 771 O O . LEU A 1 102 ? 10.719 4.258 0.955 1.00 77.38 102 LEU A O 1
ATOM 775 N N . THR A 1 103 ? 12.058 2.540 0.411 1.00 82.19 103 THR A N 1
ATOM 776 C CA . THR A 1 103 ? 11.431 1.618 1.365 1.00 82.19 103 THR A CA 1
ATOM 777 C C . THR A 1 103 ? 11.620 2.090 2.799 1.00 82.19 103 THR A C 1
ATOM 779 O O . THR A 1 103 ? 10.677 2.042 3.578 1.00 82.19 103 THR A O 1
ATOM 782 N N . GLU A 1 104 ? 12.784 2.640 3.148 1.00 80.25 104 GLU A N 1
ATOM 783 C CA . GLU A 1 104 ? 13.032 3.217 4.466 1.00 80.25 104 GLU A CA 1
ATOM 784 C C . GLU A 1 104 ? 12.100 4.401 4.742 1.00 80.25 104 GLU A C 1
ATOM 786 O O . GLU A 1 104 ? 11.493 4.460 5.812 1.00 80.25 104 GLU A O 1
ATOM 791 N N . ALA A 1 105 ? 11.924 5.309 3.779 1.00 74.06 105 ALA A N 1
ATOM 792 C CA . ALA A 1 105 ? 10.997 6.427 3.909 1.00 74.06 105 ALA A CA 1
ATOM 793 C C . ALA A 1 105 ? 9.551 5.947 4.116 1.00 74.06 105 ALA A C 1
ATOM 795 O O . ALA A 1 105 ? 8.871 6.439 5.019 1.00 74.06 105 ALA A O 1
ATOM 796 N N . VAL A 1 106 ? 9.101 4.947 3.347 1.00 77.00 106 VAL A N 1
ATOM 797 C CA . VAL A 1 106 ? 7.767 4.343 3.508 1.00 77.00 106 VAL A CA 1
ATOM 798 C C . VAL A 1 106 ? 7.621 3.691 4.885 1.00 77.00 106 VAL A C 1
ATOM 800 O O . VAL A 1 106 ? 6.661 3.974 5.600 1.00 77.00 106 VAL A O 1
ATOM 803 N N . GLN A 1 107 ? 8.587 2.875 5.310 1.00 80.38 107 GLN A N 1
ATOM 804 C CA . GLN A 1 107 ? 8.553 2.208 6.614 1.00 80.38 107 GLN A CA 1
ATOM 805 C C . GLN A 1 107 ? 8.588 3.209 7.776 1.00 80.38 107 GLN A C 1
ATOM 807 O O . GLN A 1 107 ? 7.878 3.038 8.768 1.00 80.38 107 GLN A O 1
ATOM 812 N N . ASN A 1 108 ? 9.376 4.278 7.668 1.00 77.06 108 ASN A N 1
ATOM 813 C CA . ASN A 1 108 ? 9.427 5.338 8.673 1.00 77.06 108 ASN A CA 1
ATOM 814 C C . ASN A 1 108 ? 8.115 6.123 8.734 1.00 77.06 108 ASN A C 1
ATOM 816 O O . ASN A 1 108 ? 7.647 6.435 9.830 1.00 77.06 108 ASN A O 1
ATOM 820 N N . HIS A 1 109 ? 7.481 6.377 7.587 1.00 76.88 109 HIS A N 1
ATOM 821 C CA . HIS A 1 109 ? 6.156 6.982 7.546 1.00 76.88 109 HIS A CA 1
ATOM 822 C C . HIS A 1 109 ? 5.105 6.085 8.218 1.00 76.88 109 HIS A C 1
ATOM 824 O O . HIS A 1 109 ? 4.396 6.553 9.105 1.00 76.88 109 HIS A O 1
ATOM 830 N N . ILE A 1 110 ? 5.072 4.784 7.898 1.00 77.50 110 ILE A N 1
ATOM 831 C CA . ILE A 1 110 ? 4.178 3.805 8.543 1.00 77.50 110 ILE A CA 1
ATOM 832 C C . ILE A 1 110 ? 4.386 3.790 10.064 1.00 77.50 110 ILE A C 1
ATOM 834 O O . ILE A 1 110 ? 3.421 3.835 10.827 1.00 77.50 110 ILE A O 1
ATOM 838 N N . LYS A 1 111 ? 5.643 3.764 10.532 1.00 80.06 111 LYS A N 1
ATOM 839 C CA . LYS A 1 111 ? 5.971 3.822 11.968 1.00 80.06 111 LYS A CA 1
ATOM 840 C C . LYS A 1 111 ? 5.476 5.114 12.618 1.00 80.06 111 LYS A C 1
ATOM 842 O O . LYS A 1 111 ? 4.920 5.051 13.713 1.00 80.06 111 LYS A O 1
ATOM 847 N N . SER A 1 112 ? 5.663 6.259 11.959 1.00 82.38 112 SER A N 1
ATOM 848 C CA . SER A 1 112 ? 5.193 7.559 12.448 1.00 82.38 112 SER A CA 1
ATOM 849 C C . SER A 1 112 ? 3.671 7.584 12.566 1.00 82.38 112 SER A C 1
ATOM 851 O O . SER A 1 112 ? 3.168 7.880 13.646 1.00 82.38 112 SER A O 1
ATOM 853 N N . VAL A 1 113 ? 2.943 7.178 11.522 1.00 80.50 113 VAL A N 1
ATOM 854 C CA . VAL A 1 113 ? 1.474 7.112 11.542 1.00 80.50 113 VAL A CA 1
ATOM 855 C C . VAL A 1 113 ? 0.988 6.187 12.658 1.00 80.50 113 VAL A C 1
ATOM 857 O O . VAL A 1 113 ? 0.188 6.610 13.486 1.00 80.50 113 VAL A O 1
ATOM 860 N N . ASN A 1 114 ? 1.540 4.974 12.771 1.00 81.69 114 ASN A N 1
ATOM 861 C CA . ASN A 1 114 ? 1.183 4.036 13.839 1.00 81.69 114 ASN A CA 1
ATOM 862 C C . ASN A 1 114 ? 1.427 4.610 15.241 1.00 81.69 114 ASN A C 1
ATOM 864 O O . ASN A 1 114 ? 0.636 4.375 16.156 1.00 81.69 114 ASN A O 1
ATOM 868 N N . TRP A 1 115 ? 2.524 5.347 15.428 1.00 86.12 115 TRP A N 1
ATOM 869 C CA . TRP A 1 115 ? 2.826 5.996 16.699 1.00 86.12 115 TRP A CA 1
ATOM 870 C C . TRP A 1 115 ? 1.813 7.097 17.025 1.00 86.12 115 TRP A C 1
ATOM 872 O O . TRP A 1 115 ? 1.249 7.080 18.119 1.00 86.12 115 TRP A O 1
ATOM 882 N N . VAL A 1 116 ? 1.525 7.997 16.077 1.00 86.94 116 VAL A N 1
ATOM 883 C CA . VAL A 1 116 ? 0.523 9.063 16.247 1.00 86.94 116 VAL A CA 1
ATOM 884 C C . VAL A 1 116 ? -0.840 8.462 16.564 1.00 86.94 116 VAL A C 1
ATOM 886 O O . VAL A 1 116 ? -1.487 8.900 17.509 1.00 86.94 116 VAL A O 1
ATOM 889 N N . THR A 1 117 ? -1.266 7.434 15.829 1.00 84.69 117 THR A N 1
ATOM 890 C CA . THR A 1 117 ? -2.553 6.774 16.069 1.00 84.69 117 THR A CA 1
ATOM 891 C C . THR A 1 117 ? -2.615 6.176 17.471 1.00 84.69 117 THR A C 1
ATOM 893 O O . THR A 1 117 ? -3.604 6.368 18.168 1.00 84.69 117 THR A O 1
ATOM 896 N N . ARG A 1 118 ? -1.556 5.506 17.945 1.00 85.75 118 ARG A N 1
ATOM 897 C CA . ARG A 1 118 ? -1.516 4.975 19.321 1.00 85.75 118 ARG A CA 1
ATOM 898 C C . ARG A 1 118 ? -1.587 6.077 20.379 1.00 85.75 118 ARG A C 1
ATOM 900 O O . ARG A 1 118 ? -2.199 5.866 21.423 1.00 85.75 118 ARG A O 1
ATOM 907 N N . VAL A 1 119 ? -0.972 7.232 20.121 1.00 89.94 119 VAL A N 1
ATOM 908 C CA . VAL A 1 119 ? -1.070 8.408 20.996 1.00 89.94 119 VAL A CA 1
ATOM 909 C C . VAL A 1 119 ? -2.496 8.960 21.006 1.00 89.94 119 VAL A C 1
ATOM 911 O O . VAL A 1 119 ? -3.050 9.123 22.086 1.00 89.94 119 VAL A O 1
ATOM 914 N N . ASP A 1 120 ? -3.119 9.151 19.840 1.00 90.19 120 ASP A N 1
ATOM 915 C CA . ASP A 1 120 ? -4.500 9.643 19.723 1.00 90.19 120 ASP A CA 1
ATOM 916 C C . ASP A 1 120 ? -5.505 8.712 20.422 1.00 90.19 120 ASP A C 1
ATOM 918 O O . ASP A 1 120 ? -6.353 9.179 21.183 1.00 90.19 120 ASP A O 1
ATOM 922 N N . LEU A 1 121 ? -5.366 7.390 20.247 1.00 91.31 121 LEU A N 1
ATOM 923 C CA . LEU A 1 121 ? -6.185 6.398 20.952 1.00 91.31 121 LEU A CA 1
ATOM 924 C C . LEU A 1 121 ? -6.058 6.554 22.473 1.00 91.31 121 LEU A C 1
ATOM 926 O O . LEU A 1 121 ? -7.066 6.615 23.175 1.00 91.31 121 LEU A O 1
ATOM 930 N N . ARG A 1 122 ? -4.828 6.682 22.983 1.00 91.38 122 ARG A N 1
ATOM 931 C CA . ARG A 1 122 ? -4.573 6.864 24.417 1.00 91.38 122 ARG A CA 1
ATOM 932 C C . ARG A 1 122 ? -5.143 8.184 24.939 1.00 91.38 122 ARG A C 1
ATOM 934 O O . ARG A 1 122 ? -5.760 8.188 26.002 1.00 91.38 122 ARG A O 1
ATOM 941 N N . ASP A 1 123 ? -4.958 9.285 24.216 1.00 93.31 123 ASP A N 1
ATOM 942 C CA . ASP A 1 123 ? -5.416 10.617 24.629 1.00 93.31 123 ASP A CA 1
ATOM 943 C C . ASP A 1 123 ? -6.957 10.693 24.651 1.00 93.31 123 ASP A C 1
ATOM 945 O O . ASP A 1 123 ? -7.544 11.316 25.539 1.00 93.31 123 ASP A O 1
ATOM 949 N N . LYS A 1 124 ? -7.623 9.951 23.755 1.00 93.69 124 LYS A N 1
ATOM 950 C CA . LYS A 1 124 ? -9.080 9.724 23.751 1.00 93.69 124 LYS A CA 1
ATOM 951 C C . LYS A 1 124 ? -9.550 8.648 24.737 1.00 93.69 124 LYS A C 1
ATOM 953 O O . LYS A 1 124 ? -10.744 8.364 24.791 1.00 93.69 124 LYS A O 1
ATOM 958 N N . LYS A 1 125 ? -8.643 8.068 25.532 1.00 95.00 125 LYS A N 1
ATOM 959 C CA . LYS A 1 125 ? -8.914 6.997 26.510 1.00 95.00 125 LYS A CA 1
ATOM 960 C C . LYS A 1 125 ? -9.534 5.740 25.885 1.00 95.00 125 LYS A C 1
ATOM 962 O O . LYS A 1 125 ? -10.314 5.044 26.531 1.00 95.00 125 LYS A O 1
ATOM 967 N N . ILE A 1 126 ? -9.185 5.451 24.635 1.00 92.06 126 ILE A N 1
ATOM 968 C CA . ILE A 1 126 ? -9.554 4.218 23.944 1.00 92.06 126 ILE A CA 1
ATOM 969 C C . ILE A 1 126 ? -8.507 3.157 24.284 1.00 92.06 126 ILE A C 1
ATOM 971 O O . ILE A 1 126 ? -7.310 3.350 24.059 1.00 92.06 126 ILE A O 1
ATOM 975 N N . GLU A 1 127 ? -8.957 2.027 24.820 1.00 90.81 127 GLU A N 1
ATOM 976 C CA . GLU A 1 127 ? -8.090 0.883 25.082 1.00 90.81 127 GLU A CA 1
ATOM 977 C C . GLU A 1 127 ? -7.721 0.188 23.765 1.00 90.81 127 GLU A C 1
ATOM 979 O O . GLU A 1 127 ? -8.586 -0.251 23.007 1.00 90.81 127 GLU A O 1
ATOM 984 N N . TYR A 1 128 ? -6.420 0.104 23.480 1.00 89.50 128 TYR A N 1
ATOM 985 C CA . TYR A 1 128 ? -5.889 -0.596 22.314 1.00 89.50 128 TYR A CA 1
ATOM 986 C C . TYR A 1 128 ? -5.290 -1.936 22.739 1.00 89.50 128 TYR A C 1
ATOM 988 O O . TYR A 1 128 ? -4.251 -1.978 23.400 1.00 89.50 128 TYR A O 1
ATOM 996 N N . ILE A 1 129 ? -5.925 -3.025 22.309 1.00 88.31 129 ILE A N 1
ATOM 997 C CA . ILE A 1 129 ? -5.447 -4.395 22.498 1.00 88.31 129 ILE A CA 1
ATOM 998 C C . ILE A 1 129 ? -4.922 -4.892 21.153 1.00 88.31 129 ILE A C 1
ATOM 1000 O O . ILE A 1 129 ? -5.658 -4.966 20.171 1.00 88.31 129 ILE A O 1
ATOM 1004 N N . ASN A 1 130 ? -3.631 -5.215 21.098 1.00 87.44 130 ASN A N 1
ATOM 1005 C CA . ASN A 1 130 ? -3.029 -5.808 19.910 1.00 87.44 130 ASN A CA 1
ATOM 1006 C C . ASN A 1 130 ? -3.245 -7.327 19.926 1.00 87.44 130 ASN A C 1
ATOM 1008 O O . ASN A 1 130 ? -2.394 -8.062 20.427 1.00 87.44 130 ASN A O 1
ATOM 1012 N N . GLY A 1 131 ? -4.389 -7.770 19.407 1.00 85.69 131 GLY A N 1
ATOM 1013 C CA . GLY A 1 131 ? -4.791 -9.174 19.371 1.00 85.69 131 GLY A CA 1
ATOM 1014 C C . GLY A 1 131 ? -5.680 -9.489 18.169 1.00 85.69 131 GLY A C 1
ATOM 1015 O O . GLY A 1 131 ? -6.225 -8.589 17.525 1.00 85.69 131 GLY A O 1
ATOM 1016 N N . LEU A 1 132 ? -5.805 -10.777 17.851 1.00 87.31 132 LEU A N 1
ATOM 1017 C CA . LEU A 1 132 ? -6.727 -11.264 16.829 1.00 87.31 132 LEU A CA 1
ATOM 1018 C C . LEU A 1 132 ? -8.086 -11.541 17.483 1.00 87.31 132 LEU A C 1
ATOM 1020 O O . LEU A 1 132 ? -8.180 -12.360 18.390 1.00 87.31 132 LEU A O 1
ATOM 1024 N N . GLY A 1 133 ? -9.140 -10.870 17.021 1.00 87.88 133 GLY A N 1
ATOM 1025 C CA . GLY A 1 133 ? -10.492 -11.084 17.539 1.00 87.88 133 GLY A CA 1
ATOM 1026 C C . GLY A 1 133 ? -11.153 -12.329 16.944 1.00 87.88 133 GLY A C 1
ATOM 1027 O O . GLY A 1 133 ? -11.295 -12.428 15.728 1.00 87.88 133 GLY A O 1
ATOM 1028 N N . GLU A 1 134 ? -11.620 -13.234 17.802 1.00 90.62 134 GLU A N 1
ATOM 1029 C CA . GLU A 1 134 ? -12.411 -14.413 17.432 1.00 90.62 134 GLU A CA 1
ATOM 1030 C C . GLU A 1 134 ? -13.668 -14.484 18.308 1.00 90.62 134 GLU A C 1
ATOM 1032 O O . GLU A 1 134 ? -13.570 -14.393 19.531 1.00 90.62 134 GLU A O 1
ATOM 1037 N N . PHE A 1 135 ? -14.849 -14.633 17.698 1.00 93.50 135 PHE A N 1
ATOM 1038 C CA . PHE A 1 135 ? -16.107 -14.781 18.434 1.00 93.50 135 PHE A CA 1
ATOM 1039 C C . PHE A 1 135 ? -16.209 -16.175 19.056 1.00 93.50 135 PHE A C 1
ATOM 1041 O O . PHE A 1 135 ? -16.196 -17.180 18.350 1.00 93.50 135 PHE A O 1
ATOM 1048 N N . LYS A 1 136 ? -16.385 -16.224 20.376 1.00 94.88 136 LYS A N 1
ATOM 1049 C CA . LYS A 1 136 ? -16.719 -17.444 21.130 1.00 94.88 136 LYS A CA 1
ATOM 1050 C C . LYS A 1 136 ? -18.231 -17.634 21.248 1.00 94.88 136 LYS A C 1
ATOM 1052 O O . LYS A 1 136 ? -18.712 -18.760 21.304 1.00 94.88 136 LYS A O 1
ATOM 1057 N N . ASP A 1 137 ? -18.965 -16.526 21.264 1.00 95.00 137 ASP A N 1
ATOM 1058 C CA . ASP A 1 137 ? -20.425 -16.433 21.222 1.00 95.00 137 ASP A CA 1
ATOM 1059 C C . ASP A 1 137 ? -20.822 -15.029 20.689 1.00 95.00 137 ASP A C 1
ATOM 1061 O O . ASP A 1 137 ? -19.925 -14.231 20.404 1.00 95.00 137 ASP A O 1
ATOM 1065 N N . PRO A 1 138 ? -22.117 -14.678 20.524 1.00 94.12 138 PRO A N 1
ATOM 1066 C CA . PRO A 1 138 ? -22.534 -13.389 19.950 1.00 94.12 138 PRO A CA 1
ATOM 1067 C C . PRO A 1 138 ? -22.020 -12.121 20.655 1.00 94.12 138 PRO A C 1
ATOM 1069 O O . PRO A 1 138 ? -22.022 -11.052 20.044 1.00 94.12 138 PRO A O 1
ATOM 1072 N N . HIS A 1 139 ? -21.601 -12.213 21.920 1.00 93.12 139 HIS A N 1
ATOM 1073 C CA . HIS A 1 139 ? -21.168 -11.079 22.740 1.00 93.12 139 HIS A CA 1
ATOM 1074 C C . HIS A 1 139 ? -19.775 -11.251 23.346 1.00 93.12 139 HIS A C 1
ATOM 1076 O O . HIS A 1 139 ? -19.330 -10.369 24.083 1.00 93.12 139 HIS A O 1
ATOM 1082 N N . THR A 1 140 ? -19.074 -12.336 23.025 1.00 90.44 140 THR A N 1
ATOM 1083 C CA . THR A 1 140 ? -17.775 -12.663 23.613 1.00 90.44 140 THR A CA 1
ATOM 1084 C C . THR A 1 140 ? -16.735 -12.895 22.529 1.00 90.44 140 THR A C 1
ATOM 1086 O O . THR A 1 140 ? -16.868 -13.798 21.703 1.00 90.44 140 THR A O 1
ATOM 1089 N N . ILE A 1 141 ? -15.664 -12.108 22.584 1.00 89.25 141 ILE A N 1
ATOM 1090 C CA . ILE A 1 141 ? -14.401 -12.349 21.880 1.00 89.25 141 ILE A CA 1
ATOM 1091 C C . ILE A 1 141 ? -13.314 -12.722 22.913 1.00 89.25 141 ILE A C 1
ATOM 1093 O O . ILE A 1 141 ? -13.529 -13.594 23.760 1.00 89.25 141 ILE A O 1
ATOM 1097 N N . GLU A 1 142 ? -12.158 -12.054 22.932 1.00 83.50 142 GLU A N 1
ATOM 1098 C CA . GLU A 1 142 ? -11.253 -12.061 24.098 1.00 83.50 142 GLU A CA 1
ATOM 1099 C C . GLU A 1 142 ? -11.818 -11.268 25.300 1.00 83.50 142 GLU A C 1
ATOM 1101 O O . GLU A 1 142 ? -11.361 -11.433 26.428 1.00 83.50 142 GLU A O 1
ATOM 1106 N N . LEU A 1 143 ? -12.854 -10.458 25.057 1.00 87.81 143 LEU A N 1
ATOM 1107 C CA . LEU A 1 143 ? -13.601 -9.620 25.998 1.00 87.81 143 LEU A CA 1
ATOM 1108 C C . LEU A 1 143 ? -15.106 -9.675 25.683 1.00 87.81 143 LEU A C 1
ATOM 1110 O O . LEU A 1 143 ? -15.497 -10.069 24.583 1.00 87.81 143 LEU A O 1
ATOM 1114 N N . THR A 1 144 ? -15.956 -9.269 26.626 1.00 91.69 144 THR A N 1
ATOM 1115 C CA . THR A 1 144 ? -17.416 -9.221 26.432 1.00 91.69 144 THR A CA 1
ATOM 1116 C C . THR A 1 144 ? -17.888 -7.828 26.015 1.00 91.69 144 THR A C 1
ATOM 1118 O O . THR A 1 144 ? -17.527 -6.848 26.669 1.00 91.69 144 THR A O 1
ATOM 1121 N N . ALA A 1 145 ? -18.741 -7.723 24.993 1.00 90.38 145 ALA A N 1
ATOM 1122 C CA . ALA A 1 145 ? -19.284 -6.451 24.512 1.00 90.38 145 ALA A CA 1
ATOM 1123 C C . ALA A 1 145 ? -20.766 -6.548 24.108 1.00 90.38 145 ALA A C 1
ATOM 1125 O O . ALA A 1 145 ? -21.199 -7.497 23.457 1.00 90.38 145 ALA A O 1
ATOM 1126 N N . LYS A 1 146 ? -21.553 -5.514 24.446 1.00 88.94 146 LYS A N 1
ATOM 1127 C CA . LYS A 1 146 ? -22.982 -5.430 24.085 1.00 88.94 146 LYS A CA 1
ATOM 1128 C C . LYS A 1 146 ? -23.202 -5.367 22.570 1.00 88.94 146 LYS A C 1
ATOM 1130 O O . LYS A 1 146 ? -24.137 -5.978 22.076 1.00 88.94 146 LYS A O 1
ATOM 1135 N N . ASN A 1 147 ? -22.360 -4.627 21.851 1.00 89.38 147 ASN A N 1
ATOM 1136 C CA . ASN A 1 147 ? -22.390 -4.512 20.393 1.00 89.38 147 ASN A CA 1
ATOM 1137 C C . ASN A 1 147 ? -20.965 -4.690 19.863 1.00 89.38 147 ASN A C 1
ATOM 1139 O O . ASN A 1 147 ? -20.031 -4.152 20.458 1.00 89.38 147 ASN A O 1
ATOM 1143 N N . VAL A 1 148 ? -20.809 -5.390 18.739 1.00 88.19 148 VAL A N 1
ATOM 1144 C CA . VAL A 1 148 ? -19.511 -5.600 18.083 1.00 88.19 148 VAL A CA 1
ATOM 1145 C C . VAL A 1 148 ? -19.599 -5.144 16.629 1.00 88.19 148 VAL A C 1
ATOM 1147 O O . VAL A 1 148 ? -20.523 -5.525 15.913 1.00 88.19 148 VAL A O 1
ATOM 1150 N N . VAL A 1 149 ? -18.641 -4.322 16.194 1.00 90.88 149 VAL A N 1
ATOM 1151 C CA . VAL A 1 149 ? -18.512 -3.874 14.798 1.00 90.88 149 VAL A CA 1
ATOM 1152 C C . VAL A 1 149 ? -17.394 -4.666 14.126 1.00 90.88 149 VAL A C 1
ATOM 1154 O O . VAL A 1 149 ? -16.261 -4.668 14.602 1.00 90.88 149 VAL A O 1
ATOM 1157 N N . ILE A 1 150 ? -17.704 -5.320 13.005 1.00 87.00 150 ILE A N 1
ATOM 1158 C CA . ILE A 1 150 ? -16.726 -6.061 12.199 1.00 87.00 150 ILE A CA 1
ATOM 1159 C C . ILE A 1 150 ? -16.201 -5.136 11.097 1.00 87.00 150 ILE A C 1
ATOM 1161 O O . ILE A 1 150 ? -16.922 -4.811 10.157 1.00 87.00 150 ILE A O 1
ATOM 1165 N N . ALA A 1 151 ? -14.935 -4.731 11.210 1.00 88.44 151 ALA A N 1
ATOM 1166 C CA . ALA A 1 151 ? -14.256 -3.832 10.271 1.00 88.44 151 ALA A CA 1
ATOM 1167 C C . ALA A 1 151 ? -12.881 -4.384 9.838 1.00 88.44 151 ALA A C 1
ATOM 1169 O O . ALA A 1 151 ? -11.885 -3.668 9.815 1.00 88.44 151 ALA A O 1
ATOM 1170 N N . VAL A 1 152 ? -12.816 -5.683 9.519 1.00 83.06 152 VAL A N 1
ATOM 1171 C CA . VAL A 1 152 ? -11.558 -6.426 9.272 1.00 83.06 152 VAL A CA 1
ATOM 1172 C C . VAL A 1 152 ? -10.914 -6.181 7.898 1.00 83.06 152 VAL A C 1
ATOM 1174 O O . VAL A 1 152 ? -9.815 -6.666 7.640 1.00 83.06 152 VAL A O 1
ATOM 1177 N N . GLY A 1 153 ? -11.571 -5.420 7.018 1.00 85.44 153 GLY A N 1
ATOM 1178 C CA . GLY A 1 153 ? -11.057 -5.100 5.684 1.00 85.44 153 GLY A CA 1
ATOM 1179 C C . GLY A 1 153 ? -10.905 -6.322 4.769 1.00 85.44 153 GLY A C 1
ATOM 1180 O O . GLY A 1 153 ? -11.590 -7.331 4.929 1.00 85.44 153 GLY A O 1
ATOM 1181 N N . GLY A 1 154 ? -10.022 -6.204 3.776 1.00 79.44 154 GLY A N 1
AT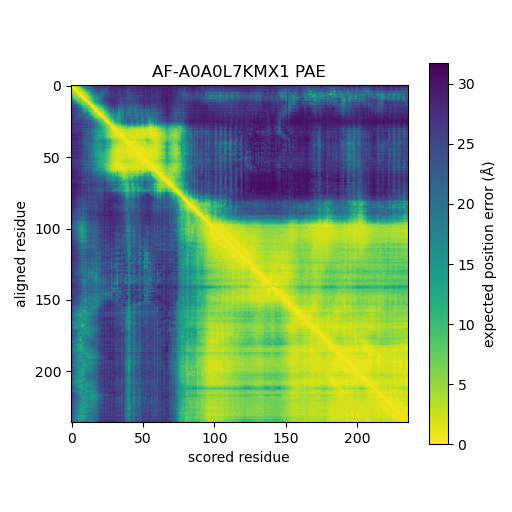OM 1182 C CA . GLY A 1 154 ? -9.677 -7.272 2.837 1.00 79.44 154 GLY A CA 1
ATOM 1183 C C . GLY A 1 154 ? -8.178 -7.565 2.844 1.00 79.44 154 GLY A C 1
ATOM 1184 O O . GLY A 1 154 ? -7.377 -6.752 3.303 1.00 79.44 154 GLY A O 1
ATOM 1185 N N . ARG A 1 155 ? -7.795 -8.732 2.322 1.00 82.00 155 ARG A N 1
ATOM 1186 C CA . ARG A 1 155 ? -6.395 -9.137 2.139 1.00 82.00 155 ARG A CA 1
ATOM 1187 C C . ARG A 1 155 ? -6.170 -9.561 0.687 1.00 82.00 155 ARG A C 1
ATOM 1189 O O . ARG A 1 155 ? -7.105 -10.091 0.079 1.00 82.00 155 ARG A O 1
ATOM 1196 N N . PRO A 1 156 ? -4.964 -9.355 0.130 1.00 85.62 156 PRO A N 1
ATOM 1197 C CA . PRO A 1 156 ? -4.617 -9.910 -1.169 1.00 85.62 156 PRO A CA 1
ATOM 1198 C C . PRO A 1 156 ? -4.821 -11.427 -1.188 1.00 85.62 156 PRO A C 1
ATOM 1200 O O . PRO A 1 156 ? -4.577 -12.118 -0.197 1.00 85.62 156 PRO A O 1
ATOM 1203 N N . HIS A 1 157 ? -5.266 -11.943 -2.328 1.00 85.81 157 HIS A N 1
ATOM 1204 C CA . HIS A 1 157 ? -5.500 -13.366 -2.527 1.00 85.81 157 HIS A CA 1
ATOM 1205 C C . HIS A 1 157 ? -4.450 -13.943 -3.475 1.00 85.81 157 HIS A C 1
ATOM 1207 O O . HIS A 1 157 ? -4.275 -13.448 -4.591 1.00 85.81 157 HIS A O 1
ATOM 1213 N N . TYR A 1 158 ? -3.793 -15.017 -3.043 1.00 88.06 158 TYR A N 1
ATOM 1214 C CA . TYR A 1 158 ? -2.947 -15.822 -3.913 1.00 88.06 158 TYR A CA 1
ATOM 1215 C C . TYR A 1 158 ? -3.817 -16.794 -4.720 1.00 88.06 158 TYR A C 1
ATOM 1217 O O . TYR A 1 158 ? -4.652 -17.474 -4.127 1.00 88.06 158 TYR A O 1
ATOM 1225 N N . PRO A 1 159 ? -3.626 -16.895 -6.045 1.00 87.44 159 PRO A N 1
ATOM 1226 C CA . PRO A 1 159 ? -4.308 -17.886 -6.858 1.00 87.44 159 PRO A CA 1
ATOM 1227 C C . PRO A 1 159 ? -3.884 -19.293 -6.435 1.00 87.44 159 PRO A C 1
ATOM 1229 O O . PRO A 1 159 ? -2.729 -19.524 -6.073 1.00 87.44 159 PRO A O 1
ATOM 1232 N N . ASP A 1 160 ? -4.812 -20.236 -6.553 1.00 92.25 160 ASP A N 1
ATOM 1233 C CA . ASP A 1 160 ? -4.573 -21.650 -6.264 1.00 92.25 160 ASP A CA 1
ATOM 1234 C C . ASP A 1 160 ? -3.796 -22.323 -7.410 1.00 92.25 160 ASP A C 1
ATOM 1236 O O . ASP A 1 160 ? -4.346 -23.047 -8.240 1.00 92.25 160 ASP A O 1
ATOM 1240 N N . ILE A 1 161 ? -2.508 -21.987 -7.518 1.00 92.19 161 ILE A N 1
ATOM 1241 C CA . ILE A 1 161 ? -1.562 -22.576 -8.471 1.00 92.19 161 ILE A CA 1
ATOM 1242 C C . ILE A 1 161 ? -0.235 -22.908 -7.772 1.00 92.19 161 ILE A C 1
ATOM 1244 O O . ILE A 1 161 ? 0.163 -22.207 -6.833 1.00 92.19 161 ILE A O 1
ATOM 1248 N N . PRO A 1 162 ? 0.496 -23.939 -8.239 1.00 95.75 162 PRO A N 1
ATOM 1249 C CA . PRO A 1 162 ? 1.781 -24.310 -7.658 1.00 95.75 162 PRO A CA 1
ATOM 1250 C C . PRO A 1 162 ? 2.763 -23.133 -7.595 1.00 95.75 162 PRO A C 1
ATOM 1252 O O . PRO A 1 162 ? 2.977 -22.436 -8.586 1.00 95.75 162 PRO A O 1
ATOM 1255 N N . GLY A 1 163 ? 3.366 -22.924 -6.422 1.00 91.69 163 GLY A N 1
ATOM 1256 C CA . GLY A 1 163 ? 4.389 -21.898 -6.201 1.00 91.69 163 GLY A CA 1
ATOM 1257 C C . GLY A 1 163 ? 3.870 -20.466 -6.024 1.00 91.69 163 GLY A C 1
ATOM 1258 O O . GLY A 1 163 ? 4.684 -19.576 -5.787 1.00 91.69 163 GLY A O 1
ATOM 1259 N N . ALA A 1 164 ? 2.554 -20.211 -6.085 1.00 90.75 164 ALA A N 1
ATOM 1260 C CA . ALA A 1 164 ? 2.015 -18.856 -5.922 1.00 90.75 164 ALA A CA 1
ATOM 1261 C C . ALA A 1 164 ? 2.416 -18.222 -4.581 1.00 90.75 164 ALA A C 1
ATOM 1263 O O . ALA A 1 164 ? 2.978 -17.135 -4.566 1.00 90.75 164 ALA A O 1
ATOM 1264 N N . ALA A 1 165 ? 2.185 -18.917 -3.467 1.00 89.00 165 ALA A N 1
ATOM 1265 C CA . ALA A 1 165 ? 2.514 -18.404 -2.135 1.00 89.00 165 ALA A CA 1
ATOM 1266 C C . ALA A 1 165 ? 4.027 -18.374 -1.833 1.00 89.00 165 ALA A C 1
ATOM 1268 O O . ALA A 1 165 ? 4.450 -17.662 -0.931 1.00 89.00 165 ALA A O 1
ATOM 1269 N N . GLU A 1 166 ? 4.838 -19.155 -2.555 1.00 91.62 166 GLU A N 1
ATOM 1270 C CA . GLU A 1 166 ? 6.286 -19.259 -2.317 1.00 91.62 166 GLU A CA 1
ATOM 1271 C C . GLU A 1 166 ? 7.080 -18.220 -3.118 1.00 91.62 166 GLU A C 1
ATOM 1273 O O . GLU A 1 166 ? 8.060 -17.661 -2.626 1.00 91.62 166 GLU A O 1
ATOM 1278 N N . TYR A 1 167 ? 6.665 -17.962 -4.361 1.00 89.56 167 TYR A N 1
ATOM 1279 C CA . TYR A 1 167 ? 7.440 -17.161 -5.311 1.00 89.56 167 TYR A CA 1
ATOM 1280 C C . TYR A 1 167 ? 6.811 -15.816 -5.651 1.00 89.56 167 TYR A C 1
ATOM 1282 O O . TYR A 1 167 ? 7.499 -14.957 -6.213 1.00 89.56 167 TYR A O 1
ATOM 1290 N N . CYS A 1 168 ? 5.526 -15.627 -5.350 1.00 91.38 168 CYS A N 1
ATOM 1291 C CA . CYS A 1 168 ? 4.856 -14.365 -5.616 1.00 91.38 168 CYS A CA 1
ATOM 1292 C C . CYS A 1 168 ? 4.859 -13.470 -4.384 1.00 91.38 168 CYS A C 1
ATOM 1294 O O . CYS A 1 168 ? 4.951 -13.916 -3.246 1.00 91.38 168 CYS A O 1
ATOM 1296 N N . ILE A 1 169 ? 4.723 -12.185 -4.658 1.00 91.12 169 ILE A N 1
ATOM 1297 C CA . ILE A 1 169 ? 4.499 -11.139 -3.667 1.00 91.12 169 ILE A CA 1
ATOM 1298 C C . ILE A 1 169 ? 3.143 -10.485 -3.949 1.00 91.12 169 ILE A C 1
ATOM 1300 O O . ILE A 1 169 ? 2.550 -10.694 -5.014 1.00 91.12 169 ILE A O 1
ATOM 1304 N N . THR A 1 170 ? 2.660 -9.677 -3.013 1.00 90.56 170 THR A N 1
ATOM 1305 C CA . THR A 1 170 ? 1.419 -8.896 -3.124 1.00 90.56 170 THR A CA 1
ATOM 1306 C C . THR A 1 170 ? 1.695 -7.394 -2.969 1.00 90.56 170 THR A C 1
ATOM 1308 O O . THR A 1 170 ? 2.834 -6.984 -2.728 1.00 90.56 170 THR A O 1
ATOM 1311 N N . SER A 1 171 ? 0.666 -6.542 -3.099 1.00 83.50 171 SER A N 1
ATOM 1312 C CA . SER A 1 171 ? 0.787 -5.092 -2.816 1.00 83.50 171 SER A CA 1
ATOM 1313 C C . SER A 1 171 ? 1.272 -4.818 -1.408 1.00 83.50 171 SER A C 1
ATOM 1315 O O . SER A 1 171 ? 1.957 -3.824 -1.190 1.00 83.50 171 SER A O 1
ATOM 1317 N N . ASP A 1 172 ? 0.900 -5.677 -0.461 1.00 83.44 172 ASP A N 1
ATOM 1318 C CA . ASP A 1 172 ? 1.255 -5.503 0.942 1.00 83.44 172 ASP A CA 1
ATOM 1319 C C . ASP A 1 172 ? 2.770 -5.638 1.133 1.00 83.44 172 ASP A C 1
ATOM 1321 O O . ASP A 1 172 ? 3.351 -5.010 2.016 1.00 83.44 172 ASP A O 1
ATOM 1325 N N . ASP A 1 173 ? 3.420 -6.415 0.263 1.00 86.19 173 ASP A N 1
ATOM 1326 C CA . ASP A 1 173 ? 4.826 -6.766 0.395 1.00 86.19 173 ASP A CA 1
ATOM 1327 C C . ASP A 1 173 ? 5.746 -5.783 -0.337 1.00 86.19 173 ASP A C 1
ATOM 1329 O O . ASP A 1 173 ? 6.874 -5.576 0.108 1.00 86.19 173 ASP A O 1
ATOM 1333 N N . ILE A 1 174 ? 5.296 -5.161 -1.438 1.00 83.12 174 ILE A N 1
ATOM 1334 C CA . ILE A 1 174 ? 6.165 -4.428 -2.381 1.00 83.12 174 ILE A CA 1
ATOM 1335 C C . ILE A 1 174 ? 7.053 -3.377 -1.697 1.00 83.12 174 ILE A C 1
ATOM 1337 O O . ILE A 1 174 ? 8.243 -3.307 -1.985 1.00 83.12 174 ILE A O 1
ATOM 1341 N N . PHE A 1 175 ? 6.517 -2.618 -0.737 1.00 78.50 175 PHE A N 1
ATOM 1342 C CA . PHE A 1 175 ? 7.249 -1.567 -0.014 1.00 78.50 175 PHE A CA 1
ATOM 1343 C C . PHE A 1 175 ? 7.983 -2.060 1.242 1.00 78.50 175 PHE A C 1
ATOM 1345 O O . PHE A 1 175 ? 8.561 -1.265 1.988 1.00 78.50 175 PHE A O 1
ATOM 1352 N N . SER A 1 176 ? 7.942 -3.363 1.501 1.00 78.38 176 SER A N 1
ATOM 1353 C CA . SER A 1 176 ? 8.653 -4.022 2.600 1.00 78.38 176 SER A CA 1
ATOM 1354 C C . SER A 1 176 ? 9.870 -4.824 2.123 1.00 78.38 176 SER A C 1
ATOM 1356 O O . SER A 1 176 ? 10.695 -5.241 2.934 1.00 78.38 176 SER A O 1
ATOM 1358 N N . LEU A 1 177 ? 10.019 -5.010 0.807 1.00 83.00 177 LEU A N 1
ATOM 1359 C CA . LEU A 1 177 ? 11.146 -5.725 0.219 1.00 83.00 177 LEU A CA 1
ATOM 1360 C C . LEU A 1 177 ? 12.459 -4.964 0.421 1.00 83.00 177 LEU A C 1
ATOM 1362 O O . LEU A 1 177 ? 12.598 -3.821 -0.011 1.00 83.00 177 LEU A O 1
ATOM 1366 N N . GLY A 1 178 ? 13.469 -5.639 0.974 1.00 83.38 178 GLY A N 1
ATOM 1367 C CA . GLY A 1 178 ? 14.818 -5.077 1.138 1.00 83.38 178 GLY A CA 1
ATOM 1368 C C . GLY A 1 178 ? 15.553 -4.779 -0.177 1.00 83.38 178 GLY A C 1
ATOM 1369 O O . GLY A 1 178 ? 16.593 -4.125 -0.174 1.00 83.38 178 GLY A O 1
ATOM 1370 N N . HIS A 1 179 ? 15.021 -5.238 -1.308 1.00 87.44 179 HIS A N 1
ATOM 1371 C CA . HIS A 1 179 ? 15.576 -5.039 -2.642 1.00 87.44 179 HIS A CA 1
ATOM 1372 C C . HIS A 1 179 ? 14.453 -4.876 -3.669 1.00 87.44 179 HIS A C 1
ATOM 1374 O O . HIS A 1 179 ? 13.357 -5.406 -3.459 1.00 87.44 179 HIS A O 1
ATOM 1380 N N . PRO A 1 180 ? 14.702 -4.173 -4.788 1.00 87.38 180 PRO A N 1
ATOM 1381 C CA . PRO A 1 180 ? 13.675 -3.975 -5.796 1.00 87.38 180 PRO A CA 1
ATOM 1382 C C . PRO A 1 180 ? 13.240 -5.310 -6.412 1.00 87.38 180 PRO A C 1
ATOM 1384 O O . PRO A 1 180 ? 14.062 -6.223 -6.562 1.00 87.38 180 PRO A O 1
ATOM 1387 N N . PRO A 1 181 ? 11.969 -5.439 -6.829 1.00 85.56 181 PRO A N 1
ATOM 1388 C CA . PRO A 1 181 ? 11.473 -6.666 -7.445 1.00 85.56 181 PRO A CA 1
ATOM 1389 C C . PRO A 1 181 ? 12.089 -6.922 -8.831 1.00 85.56 181 PRO A C 1
ATOM 1391 O O . PRO A 1 181 ? 12.033 -8.046 -9.323 1.00 85.56 181 PRO A O 1
ATOM 1394 N N . GLY A 1 182 ? 12.732 -5.922 -9.446 1.00 89.56 182 GLY A N 1
ATOM 1395 C CA . GLY A 1 182 ? 13.345 -6.056 -10.764 1.00 89.56 182 GLY A CA 1
ATOM 1396 C C . GLY A 1 182 ? 12.291 -6.265 -11.851 1.00 89.56 182 GLY A C 1
ATOM 1397 O O . GLY A 1 182 ? 11.206 -5.685 -11.790 1.00 89.56 182 GLY A O 1
ATOM 1398 N N . LYS A 1 183 ? 12.596 -7.098 -12.853 1.00 94.31 183 LYS A N 1
ATOM 1399 C CA . LYS A 1 183 ? 11.636 -7.424 -13.916 1.00 94.31 183 LYS A CA 1
ATOM 1400 C C . LYS A 1 183 ? 10.422 -8.146 -13.325 1.00 94.31 183 LYS A C 1
ATOM 1402 O O . LYS A 1 183 ? 10.561 -9.253 -12.803 1.00 94.31 183 LYS A O 1
ATOM 1407 N N . THR A 1 184 ? 9.250 -7.529 -13.445 1.00 95.00 184 THR A N 1
ATOM 1408 C CA . THR A 1 184 ? 8.048 -7.926 -12.705 1.00 95.00 184 THR A CA 1
ATOM 1409 C C . THR A 1 184 ? 6.885 -8.233 -13.644 1.00 95.00 184 THR A C 1
ATOM 1411 O O . THR A 1 184 ? 6.500 -7.402 -14.461 1.00 95.00 184 THR A O 1
ATOM 1414 N N . LEU A 1 185 ? 6.283 -9.414 -13.496 1.00 96.50 185 LEU A N 1
ATOM 1415 C CA . LEU A 1 185 ? 4.993 -9.738 -14.107 1.00 96.50 185 LEU A CA 1
ATOM 1416 C C . LEU A 1 185 ? 3.874 -9.399 -13.119 1.00 96.50 185 LEU A C 1
ATOM 1418 O O . LEU A 1 185 ? 3.762 -10.045 -12.084 1.00 96.50 185 LEU A O 1
ATOM 1422 N N . VAL A 1 186 ? 3.028 -8.427 -13.436 1.00 95.69 186 VAL A N 1
ATOM 1423 C CA . VAL A 1 186 ? 1.862 -8.055 -12.633 1.00 95.69 186 VAL A CA 1
ATOM 1424 C C . VAL A 1 186 ? 0.628 -8.796 -13.139 1.00 95.69 186 VAL A C 1
ATOM 1426 O O . VAL A 1 186 ? 0.109 -8.530 -14.217 1.00 95.69 186 VAL A O 1
ATOM 1429 N N . VAL A 1 187 ? 0.138 -9.754 -12.369 1.00 95.00 187 VAL A N 1
ATOM 1430 C CA . VAL A 1 187 ? -1.023 -10.578 -12.682 1.00 95.00 187 VAL A CA 1
ATOM 1431 C C . VAL A 1 187 ? -2.273 -9.954 -12.091 1.00 95.00 187 VAL A C 1
ATOM 1433 O O . VAL A 1 187 ? -2.573 -10.117 -10.913 1.00 95.00 187 VAL A O 1
ATOM 1436 N N . GLY A 1 188 ? -3.025 -9.265 -12.940 1.00 93.56 188 GLY A N 1
ATOM 1437 C CA . GLY A 1 188 ? -4.232 -8.553 -12.547 1.00 93.56 188 GLY A CA 1
ATOM 1438 C C . GLY A 1 188 ? -4.255 -7.152 -13.137 1.00 93.56 188 GLY A C 1
ATOM 1439 O O . GLY A 1 188 ? -3.379 -6.340 -12.873 1.00 93.56 188 GLY A O 1
ATOM 1440 N N . ALA A 1 189 ? -5.300 -6.862 -13.908 1.00 95.06 189 ALA A N 1
ATOM 1441 C CA . ALA A 1 189 ? -5.493 -5.579 -14.585 1.00 95.06 189 ALA A CA 1
ATOM 1442 C C . ALA A 1 189 ? -6.532 -4.691 -13.877 1.00 95.06 189 ALA A C 1
ATOM 1444 O O . ALA A 1 189 ? -7.273 -3.949 -14.518 1.00 95.06 189 ALA A O 1
ATOM 1445 N N . GLY A 1 190 ? -6.658 -4.841 -12.556 1.00 94.25 190 GLY A N 1
ATOM 1446 C CA . GLY A 1 190 ? -7.391 -3.896 -11.714 1.00 94.25 190 GLY A CA 1
ATOM 1447 C C . GLY A 1 190 ? -6.546 -2.655 -11.428 1.00 94.25 190 GLY A C 1
ATOM 1448 O O . GLY A 1 190 ? -5.367 -2.621 -11.775 1.00 94.25 190 GLY A O 1
ATOM 1449 N N . TYR A 1 191 ? -7.131 -1.659 -10.765 1.00 93.06 191 TYR A N 1
ATOM 1450 C CA . TYR A 1 191 ? -6.448 -0.391 -10.494 1.00 93.06 191 TYR A CA 1
ATOM 1451 C C . TYR A 1 191 ? -5.124 -0.592 -9.733 1.00 93.06 191 TYR A C 1
ATOM 1453 O O . TYR A 1 191 ? -4.105 -0.098 -10.195 1.00 93.06 191 TYR A O 1
ATOM 1461 N N . ILE A 1 192 ? -5.097 -1.439 -8.691 1.00 91.69 192 ILE A N 1
ATOM 1462 C CA . ILE A 1 192 ? -3.870 -1.753 -7.929 1.00 91.69 192 ILE A CA 1
ATOM 1463 C C . ILE A 1 192 ? -2.771 -2.303 -8.846 1.00 91.69 192 ILE A C 1
ATOM 1465 O O . ILE A 1 192 ? -1.622 -1.877 -8.783 1.00 91.69 192 ILE A O 1
ATOM 1469 N N . GLY A 1 193 ? -3.121 -3.247 -9.726 1.00 93.94 193 GLY A N 1
ATOM 1470 C CA . GLY A 1 193 ? -2.152 -3.864 -10.627 1.00 93.94 193 GLY A CA 1
ATOM 1471 C C . GLY A 1 193 ? -1.578 -2.873 -11.633 1.00 93.94 193 GLY A C 1
ATOM 1472 O O . GLY A 1 193 ? -0.365 -2.839 -11.830 1.00 93.94 193 GLY A O 1
ATOM 1473 N N . LEU A 1 194 ? -2.423 -2.026 -12.224 1.00 94.62 194 LEU A N 1
ATOM 1474 C CA . LEU A 1 194 ? -1.967 -1.009 -13.172 1.00 94.62 194 LEU A CA 1
ATOM 1475 C C . LEU A 1 194 ? -1.130 0.084 -12.491 1.00 94.62 194 LEU A C 1
ATOM 1477 O O . LEU A 1 194 ? -0.093 0.469 -13.028 1.00 94.62 194 LEU A O 1
ATOM 1481 N N . GLU A 1 195 ? -1.518 0.526 -11.292 1.00 90.31 195 GLU A N 1
ATOM 1482 C CA . GLU A 1 195 ? -0.750 1.478 -10.482 1.00 90.31 195 GLU A CA 1
ATOM 1483 C C . GLU A 1 195 ? 0.631 0.919 -10.125 1.00 90.31 195 GLU A C 1
ATOM 1485 O O . GLU A 1 195 ? 1.640 1.586 -10.351 1.00 90.31 195 GLU A O 1
ATOM 1490 N N . CYS A 1 196 ? 0.704 -0.327 -9.638 1.00 91.38 196 CYS A N 1
ATOM 1491 C CA . CYS A 1 196 ? 1.977 -0.981 -9.337 1.00 91.38 196 CYS A CA 1
ATOM 1492 C C . CYS A 1 196 ? 2.844 -1.161 -10.589 1.00 91.38 196 CYS A C 1
ATOM 1494 O O . CYS A 1 196 ? 4.051 -0.935 -10.523 1.00 91.38 196 CYS A O 1
ATOM 1496 N N . ALA A 1 197 ? 2.258 -1.550 -11.724 1.00 93.50 197 ALA A N 1
ATOM 1497 C CA . ALA A 1 197 ? 2.998 -1.733 -12.969 1.00 93.50 197 ALA A CA 1
ATOM 1498 C C . ALA A 1 197 ? 3.577 -0.408 -13.486 1.00 93.50 197 ALA A C 1
ATOM 1500 O O . ALA A 1 197 ? 4.769 -0.333 -13.784 1.00 93.50 197 ALA A O 1
ATOM 1501 N N . GLY A 1 198 ? 2.764 0.653 -13.517 1.00 87.00 198 GLY A N 1
ATOM 1502 C CA . GLY A 1 198 ? 3.208 1.991 -13.904 1.00 87.00 198 GLY A CA 1
ATOM 1503 C C . GLY A 1 198 ? 4.282 2.539 -12.966 1.00 87.00 198 GLY A C 1
ATOM 1504 O O . GLY A 1 198 ? 5.292 3.063 -13.428 1.00 87.00 198 GLY A O 1
ATOM 1505 N N . PHE A 1 199 ? 4.110 2.353 -11.656 1.00 86.75 199 PHE A N 1
ATOM 1506 C CA . PHE A 1 199 ? 5.093 2.725 -10.641 1.00 86.75 199 PHE A CA 1
ATOM 1507 C C . PHE A 1 199 ? 6.439 2.016 -10.843 1.00 86.75 199 PHE A C 1
ATOM 1509 O O . PHE A 1 199 ? 7.478 2.672 -10.896 1.00 86.75 199 PHE A O 1
ATOM 1516 N N . LEU A 1 200 ? 6.432 0.687 -10.992 1.00 88.75 200 LEU A N 1
ATOM 1517 C CA . LEU A 1 200 ? 7.645 -0.100 -11.219 1.00 88.75 200 LEU A CA 1
ATOM 1518 C C . LEU A 1 200 ? 8.364 0.324 -12.501 1.00 88.75 200 LEU A C 1
ATOM 1520 O O . LEU A 1 200 ? 9.574 0.555 -12.471 1.00 88.75 200 LEU A O 1
ATOM 1524 N N . ASN A 1 201 ? 7.612 0.509 -13.584 1.00 86.69 201 ASN A N 1
ATOM 1525 C CA . ASN A 1 201 ? 8.155 0.951 -14.860 1.00 86.69 201 ASN A CA 1
ATOM 1526 C C . ASN A 1 201 ? 8.735 2.372 -14.794 1.00 86.69 201 ASN A C 1
ATOM 1528 O O . ASN A 1 201 ? 9.840 2.604 -15.277 1.00 86.69 201 ASN A O 1
ATOM 1532 N N . ALA A 1 202 ? 8.060 3.305 -14.116 1.00 79.81 202 ALA A N 1
ATOM 1533 C CA . ALA A 1 202 ? 8.555 4.668 -13.909 1.00 79.81 202 ALA A CA 1
ATOM 1534 C C . ALA A 1 202 ? 9.857 4.717 -13.089 1.00 79.81 202 ALA A C 1
ATOM 1536 O O . ALA A 1 202 ? 10.670 5.620 -13.267 1.00 79.81 202 ALA A O 1
ATOM 1537 N N . MET A 1 203 ? 10.092 3.728 -12.223 1.00 78.12 203 MET A N 1
ATOM 1538 C CA . MET A 1 203 ? 11.361 3.563 -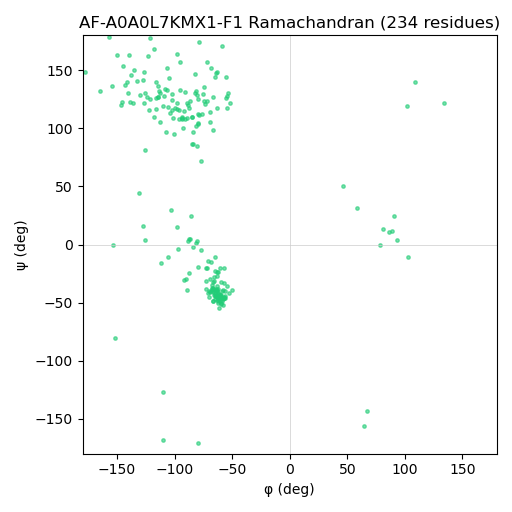11.505 1.00 78.12 203 MET A CA 1
ATOM 1539 C C . MET A 1 203 ? 12.457 2.869 -12.330 1.00 78.12 203 MET A C 1
ATOM 1541 O O . MET A 1 203 ? 13.555 2.647 -11.819 1.00 78.12 203 MET A O 1
ATOM 1545 N N . GLY A 1 204 ? 12.177 2.511 -13.585 1.00 82.06 204 GLY A N 1
ATOM 1546 C CA . GLY A 1 204 ? 13.108 1.821 -14.476 1.00 82.06 204 GLY A CA 1
ATOM 1547 C C . GLY A 1 204 ? 13.104 0.295 -14.347 1.00 82.06 204 GLY A C 1
ATOM 1548 O O . GLY A 1 204 ? 13.980 -0.363 -14.911 1.00 82.06 204 GLY A O 1
ATOM 1549 N N . TYR A 1 205 ? 12.143 -0.295 -13.630 1.00 87.69 205 TYR A N 1
ATOM 1550 C CA . TYR A 1 205 ? 11.980 -1.747 -13.556 1.00 87.69 205 TYR A CA 1
ATOM 1551 C C . TYR A 1 205 ? 10.935 -2.210 -14.567 1.00 87.69 205 TYR A C 1
ATOM 1553 O O . TYR A 1 205 ? 9.760 -1.886 -14.436 1.00 87.69 205 TYR A O 1
ATOM 1561 N N . ALA A 1 206 ? 11.354 -3.011 -15.550 1.00 92.38 206 ALA A N 1
ATOM 1562 C CA . ALA A 1 206 ? 10.448 -3.535 -16.569 1.00 92.38 206 ALA A CA 1
ATOM 1563 C C . ALA A 1 206 ? 9.253 -4.260 -15.926 1.00 92.38 206 ALA A C 1
ATOM 1565 O O . ALA A 1 206 ? 9.428 -5.273 -15.238 1.00 92.38 206 ALA A O 1
ATOM 1566 N N . ALA A 1 207 ? 8.055 -3.740 -16.172 1.00 95.31 207 ALA A N 1
ATOM 1567 C CA . ALA A 1 207 ? 6.799 -4.330 -15.745 1.00 95.31 207 ALA A CA 1
ATOM 1568 C C . ALA A 1 207 ? 6.083 -4.937 -16.956 1.00 95.31 207 ALA A C 1
ATOM 1570 O O . ALA A 1 207 ? 6.286 -4.511 -18.084 1.00 95.31 207 ALA A O 1
ATOM 1571 N N . THR A 1 208 ? 5.275 -5.966 -16.731 1.00 97.62 208 THR A N 1
ATOM 1572 C CA . THR A 1 208 ? 4.373 -6.525 -17.744 1.00 97.62 208 THR A CA 1
ATOM 1573 C C . THR A 1 208 ? 3.073 -6.880 -17.057 1.00 97.62 208 THR A C 1
ATOM 1575 O O . THR A 1 208 ? 3.106 -7.563 -16.035 1.00 97.62 208 THR A O 1
ATOM 1578 N N . VAL A 1 209 ? 1.930 -6.455 -17.589 1.00 97.44 209 VAL A N 1
ATOM 1579 C CA . VAL A 1 209 ? 0.625 -6.757 -16.984 1.00 97.44 209 VAL A CA 1
ATOM 1580 C C . VAL A 1 209 ? -0.027 -7.955 -17.676 1.00 97.44 209 VAL A C 1
ATOM 1582 O O . VAL A 1 209 ? -0.308 -7.925 -18.870 1.00 97.44 209 VAL A O 1
ATOM 1585 N N . LEU A 1 210 ? -0.340 -9.009 -16.919 1.00 96.19 210 LEU A N 1
ATOM 1586 C CA . LEU A 1 210 ? -1.166 -10.116 -17.396 1.00 96.19 210 LEU A CA 1
ATOM 1587 C C . LEU A 1 210 ? -2.649 -9.770 -17.225 1.00 96.19 210 LEU A C 1
ATOM 1589 O O . LEU A 1 210 ? -3.193 -9.748 -16.115 1.00 96.19 210 LEU A O 1
ATOM 1593 N N . VAL A 1 211 ? -3.316 -9.540 -18.354 1.00 94.75 211 VAL A N 1
ATOM 1594 C CA . VAL A 1 211 ? -4.741 -9.207 -18.425 1.00 94.75 211 VAL A CA 1
ATOM 1595 C C . VAL A 1 211 ? -5.542 -10.459 -18.781 1.00 94.75 211 VAL A C 1
ATOM 1597 O O . VAL A 1 211 ? -5.406 -11.006 -19.869 1.00 94.75 211 VAL A O 1
ATOM 1600 N N . ARG A 1 212 ? -6.432 -10.915 -17.889 1.00 91.88 212 ARG A N 1
ATOM 1601 C CA . ARG A 1 212 ? -7.284 -12.092 -18.167 1.00 91.88 212 ARG A CA 1
ATOM 1602 C C . ARG A 1 212 ? -8.400 -11.820 -19.186 1.00 91.88 212 ARG A C 1
ATOM 1604 O O . ARG A 1 212 ? -8.866 -12.745 -19.834 1.00 91.88 212 ARG A O 1
ATOM 1611 N N . SER A 1 213 ? -8.929 -10.596 -19.240 1.00 92.19 213 SER A N 1
ATOM 1612 C CA . SER A 1 213 ? -10.122 -10.285 -20.054 1.00 92.19 213 SER A CA 1
ATOM 1613 C C . SER A 1 213 ? -10.158 -8.829 -20.518 1.00 92.19 213 SER A C 1
ATOM 1615 O O . SER A 1 213 ? -9.774 -8.548 -21.641 1.00 92.19 213 SER A O 1
ATOM 1617 N N . VAL A 1 214 ? -10.589 -7.908 -19.651 1.00 95.00 214 VAL A N 1
ATOM 1618 C CA . VAL A 1 214 ? -10.581 -6.462 -19.882 1.00 95.00 214 VAL A CA 1
ATOM 1619 C C . VAL A 1 214 ? -9.870 -5.764 -18.721 1.00 95.00 214 VAL A C 1
ATOM 1621 O O . VAL A 1 214 ? -10.028 -6.207 -17.573 1.00 95.00 214 VAL A O 1
ATOM 1624 N N . PRO A 1 215 ? -9.081 -4.712 -18.992 1.00 95.38 215 PRO A N 1
ATOM 1625 C CA . PRO A 1 215 ? -8.495 -3.876 -17.954 1.00 95.38 215 PRO A CA 1
ATOM 1626 C C . PRO A 1 215 ? -9.580 -3.065 -17.241 1.00 95.38 215 PRO A C 1
ATOM 1628 O O . PRO A 1 215 ? -10.622 -2.761 -17.823 1.00 95.38 215 PRO A O 1
ATOM 1631 N N . LEU A 1 216 ? -9.338 -2.733 -15.970 1.00 95.62 216 LEU A N 1
ATOM 1632 C CA . LEU A 1 216 ? -10.220 -1.911 -15.134 1.00 95.62 216 LEU A CA 1
ATOM 1633 C C . LEU A 1 216 ? -11.690 -2.338 -15.247 1.00 95.62 216 LEU A C 1
ATOM 1635 O O . LEU A 1 216 ? -12.590 -1.542 -15.514 1.00 95.62 216 LEU A O 1
ATOM 1639 N N . ARG A 1 217 ? -11.944 -3.640 -15.082 1.00 94.00 217 ARG A N 1
ATOM 1640 C CA . ARG A 1 217 ? -13.304 -4.182 -15.133 1.00 94.00 217 ARG A CA 1
ATOM 1641 C C . ARG A 1 217 ? -14.194 -3.450 -14.120 1.00 94.00 217 ARG A C 1
ATOM 1643 O O . ARG A 1 217 ? -13.874 -3.421 -12.937 1.00 94.00 217 ARG A O 1
ATOM 1650 N N . GLY A 1 218 ? -15.317 -2.914 -14.596 1.00 93.25 218 GLY A N 1
ATOM 1651 C CA . GLY A 1 218 ? -16.241 -2.094 -13.802 1.00 93.25 218 GLY A CA 1
ATOM 1652 C C . GLY A 1 218 ? -16.125 -0.591 -14.070 1.00 93.25 218 GLY A C 1
ATOM 1653 O O . GLY A 1 218 ? -17.010 0.152 -13.662 1.00 93.25 218 GLY A O 1
ATOM 1654 N N . PHE A 1 219 ? -15.093 -0.152 -14.795 1.00 95.00 219 PHE A N 1
ATOM 1655 C CA . PHE A 1 219 ? -14.936 1.229 -15.252 1.00 95.00 219 PHE A CA 1
ATOM 1656 C C . PHE A 1 219 ? -15.403 1.399 -16.701 1.00 95.00 219 PHE A C 1
ATOM 1658 O O . PHE A 1 219 ? -15.533 0.424 -17.455 1.00 95.00 219 PHE A O 1
ATOM 1665 N N . ASP A 1 220 ? -15.614 2.656 -17.098 1.00 97.25 220 ASP A N 1
ATOM 1666 C CA . ASP A 1 220 ? -15.839 3.022 -18.493 1.00 97.25 220 ASP A CA 1
ATOM 1667 C C . ASP A 1 220 ? -14.696 2.498 -19.380 1.00 97.25 220 ASP A C 1
ATOM 1669 O O . ASP A 1 220 ? -13.510 2.702 -19.105 1.00 97.25 220 ASP A O 1
ATOM 1673 N N . GLN A 1 221 ? -15.058 1.785 -20.446 1.00 96.56 221 GLN A N 1
ATOM 1674 C CA . GLN A 1 221 ? -14.089 1.067 -21.271 1.00 96.56 221 GLN A CA 1
ATOM 1675 C C . GLN A 1 221 ? -13.346 1.969 -22.259 1.00 96.56 221 GLN A C 1
ATOM 1677 O O . GLN A 1 221 ? -12.275 1.586 -22.725 1.00 96.56 221 GLN A O 1
ATOM 1682 N N . GLN A 1 222 ? -13.860 3.160 -22.574 1.00 96.06 222 GLN A N 1
ATOM 1683 C CA . GLN A 1 222 ? -13.097 4.152 -23.326 1.00 96.06 222 GLN A CA 1
ATOM 1684 C C . GLN A 1 222 ? -11.975 4.712 -22.447 1.00 96.06 222 GLN A C 1
ATOM 1686 O O . GLN A 1 222 ? -10.827 4.755 -22.883 1.00 96.06 222 GLN A O 1
ATOM 1691 N N . MET A 1 223 ? -12.285 5.056 -21.192 1.00 95.56 223 MET A N 1
ATOM 1692 C CA . MET A 1 223 ? -11.288 5.534 -20.228 1.00 95.56 223 MET A CA 1
ATOM 1693 C C . MET A 1 223 ? -10.230 4.468 -19.938 1.00 95.56 223 MET A C 1
ATOM 1695 O O . MET A 1 223 ? -9.036 4.753 -19.994 1.00 95.56 223 MET A O 1
ATOM 1699 N N . ALA A 1 224 ? -10.656 3.223 -19.703 1.00 94.38 224 ALA A N 1
ATOM 1700 C CA . ALA A 1 224 ? -9.737 2.118 -19.445 1.00 94.38 224 ALA A CA 1
ATOM 1701 C C . ALA A 1 224 ? -8.749 1.896 -20.600 1.00 94.38 224 ALA A C 1
ATOM 1703 O O . ALA A 1 224 ? -7.566 1.6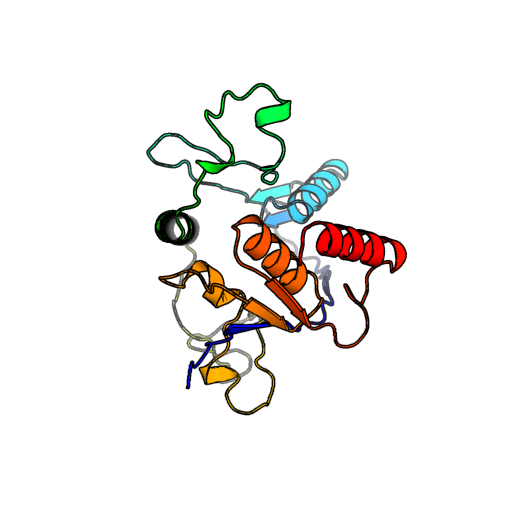80 -20.354 1.00 94.38 224 ALA A O 1
ATOM 1704 N N . ARG A 1 225 ? -9.214 2.004 -21.853 1.00 94.19 225 ARG A N 1
ATOM 1705 C CA . ARG A 1 225 ? -8.355 1.885 -23.040 1.00 94.19 225 ARG A CA 1
ATOM 1706 C C . ARG A 1 225 ? -7.360 3.027 -23.168 1.00 94.19 225 ARG A C 1
ATOM 1708 O O . ARG A 1 225 ? -6.233 2.773 -23.573 1.00 94.19 225 ARG A O 1
ATOM 1715 N N . MET A 1 226 ? -7.748 4.259 -22.838 1.00 93.69 226 MET A N 1
ATOM 1716 C CA . MET A 1 226 ? -6.806 5.383 -22.845 1.00 93.69 226 MET A CA 1
ATOM 1717 C C . MET A 1 226 ? -5.693 5.173 -21.819 1.00 93.69 226 MET A C 1
ATOM 1719 O O . MET A 1 226 ? -4.527 5.345 -22.155 1.00 93.69 226 MET A O 1
ATOM 1723 N N . VAL A 1 227 ? -6.037 4.709 -20.612 1.00 91.94 227 VAL A N 1
ATOM 1724 C CA . VAL A 1 227 ? -5.042 4.357 -19.587 1.00 91.94 227 VAL A CA 1
ATOM 1725 C C . VAL A 1 227 ? -4.106 3.261 -20.088 1.00 91.94 227 VAL A C 1
ATOM 1727 O O . VAL A 1 227 ? -2.894 3.422 -20.003 1.00 91.94 227 VAL A O 1
ATOM 1730 N N . THR A 1 228 ? -4.631 2.158 -20.631 1.00 94.00 228 THR A N 1
ATOM 1731 C CA . THR A 1 228 ? -3.760 1.070 -21.098 1.00 94.00 228 THR A CA 1
ATOM 1732 C C . THR A 1 228 ? -2.923 1.455 -22.312 1.00 94.00 228 THR A C 1
ATOM 1734 O O . THR A 1 228 ? -1.775 1.039 -22.373 1.00 94.00 228 THR A O 1
ATOM 1737 N N . SER A 1 229 ? -3.444 2.276 -23.230 1.00 92.69 229 SER A N 1
ATOM 1738 C CA . SER A 1 229 ? -2.673 2.757 -24.391 1.00 92.69 229 SER A CA 1
ATOM 1739 C C . SER A 1 229 ? -1.496 3.628 -23.942 1.00 92.69 229 SER A C 1
ATOM 1741 O O . SER A 1 229 ? -0.372 3.418 -24.380 1.00 92.69 229 SER A O 1
ATOM 1743 N N . GLU A 1 230 ? -1.722 4.543 -22.994 1.00 87.69 230 GLU A N 1
ATOM 1744 C CA . GLU A 1 230 ? -0.653 5.362 -22.403 1.00 87.69 230 GLU A CA 1
ATOM 1745 C C . GLU A 1 230 ? 0.392 4.498 -21.675 1.00 87.69 230 GLU A C 1
ATOM 1747 O O . GLU A 1 230 ? 1.591 4.770 -21.724 1.00 87.69 230 GLU A O 1
ATOM 1752 N N . MET A 1 231 ? -0.044 3.442 -20.981 1.00 91.69 231 MET A N 1
ATOM 1753 C CA . MET A 1 231 ? 0.867 2.511 -20.311 1.00 91.69 231 MET A CA 1
ATOM 1754 C C . MET A 1 231 ? 1.740 1.740 -21.310 1.00 91.69 231 MET A C 1
ATOM 1756 O O . MET A 1 231 ? 2.945 1.632 -21.081 1.00 91.69 231 MET A O 1
ATOM 1760 N N . GLU A 1 232 ? 1.161 1.268 -22.418 1.00 93.44 232 GLU A N 1
ATOM 1761 C CA . GLU A 1 232 ? 1.894 0.618 -23.513 1.00 93.44 232 GLU A CA 1
ATOM 1762 C C . GLU A 1 232 ? 2.914 1.581 -24.145 1.00 93.44 232 GLU A C 1
ATOM 1764 O O . GLU A 1 232 ? 4.078 1.220 -24.321 1.00 93.44 232 GLU A O 1
ATOM 1769 N N . GLU A 1 233 ? 2.525 2.835 -24.412 1.00 87.00 233 GLU A N 1
ATOM 1770 C CA . GLU A 1 233 ? 3.431 3.877 -24.927 1.00 87.00 233 GLU A CA 1
ATOM 1771 C C . GLU A 1 233 ? 4.604 4.161 -23.975 1.00 87.00 233 GLU A C 1
ATOM 1773 O O . GLU A 1 233 ? 5.722 4.446 -24.415 1.00 87.00 233 GLU A O 1
ATOM 1778 N N . ARG A 1 234 ? 4.380 4.030 -22.663 1.00 80.81 234 ARG A N 1
ATOM 1779 C CA . ARG A 1 234 ? 5.410 4.173 -21.623 1.00 80.81 234 ARG A CA 1
ATOM 1780 C C . ARG A 1 234 ? 6.223 2.900 -21.371 1.00 80.81 234 ARG A C 1
ATOM 1782 O O . ARG A 1 234 ? 7.157 2.953 -20.571 1.00 80.81 234 ARG A O 1
ATOM 1789 N N . GLY A 1 235 ? 5.920 1.791 -22.046 1.00 87.25 235 GLY A N 1
ATOM 1790 C CA . GLY A 1 235 ? 6.708 0.556 -22.008 1.00 87.25 235 GLY A CA 1
ATOM 1791 C C . GLY A 1 235 ? 6.309 -0.467 -20.938 1.00 87.25 235 GLY A C 1
ATOM 1792 O O . GLY A 1 235 ? 7.159 -1.266 -20.542 1.00 87.25 235 GLY A O 1
ATOM 1793 N N . VAL A 1 236 ? 5.056 -0.437 -20.469 1.00 89.12 236 VAL A N 1
ATOM 1794 C CA . VAL A 1 236 ? 4.462 -1.453 -19.571 1.00 89.12 236 VAL A CA 1
ATOM 1795 C C . VAL A 1 236 ? 3.810 -2.591 -20.356 1.00 89.12 236 VAL A C 1
ATOM 1797 O O . VAL A 1 236 ? 3.196 -2.298 -21.402 1.00 89.12 236 VAL A O 1
#

Secondary structure (DSSP, 8-state):
------EEEE-----------------S--S-SEEEE--SHHHHHHHHHHHHTT--EEEE---PPPTTS----SS----S-TTTTT---S-GGG----HHHHHHHHHHHHHHHHHHHHHHHHHTT-----S----SBTTBSSSB-SS------------SSTTHHHHEE-HHHHTT-SS---SEEEE--SHHHHHHHHHHHHTT--EEEE-SS-TTTTS-HHHHHHHHHHHHHTT-

Sequence (236 aa):
MVMVALRILLFLTHFGFYILWITGLVDGTFDYDLAVIGGGSGGLACAKEAINQGQRVAVLDYVQPSPQGTKWGLGGTCVNEAVSYGWQVPSLKDVHISWPALTEAVQNHIKSVNWVTRVDLRDKKIEYINGLGEFKDPHTIELTAKNVVIAVGGRPHYPDIPGAAEYCITSDDIFSLGHPPGKTLVVGAGYIGLECAGFLNAMGYAATVLVRSVPLRGFDQQMARMVTSEMEERGV

pLDDT: mean 71.66, std 22.95, range [19.36, 97.62]

Radius of gyration: 22.36 Å; Cα contacts (8 Å, |Δi|>4): 240; chains: 1; bounding box: 55×50×51 Å

Mean predicted aligned error: 15.11 Å

Nearest PDB structures (foldseek):
  2nvk-assembly1_X  TM=7.132E-01  e=3.205E-19  Drosophila melanogaster
  8plu-assembly1_A  TM=7.061E-01  e=8.665E-16  Schistosoma mansoni
  1h6v-assembly1_B  TM=7.043E-01  e=2.704E-15  Rattus norvegicus
  8a1r-assembly1_A  TM=7.089E-01  e=3.482E-15  Schistosoma mansoni
  5w1l-assembly2_B  TM=6.928E-01  e=5.420E-15  Echinococcus granulosus